Protein 1JWQ (pdb70)

Sequence (179 aa):
MKVVVIDAGHGAKDSGAVGISRKNYEKTFNLAMALKVESILKQNPKLEVVLTRSDDTFLELKQRVKVAENLKANVFVSIHANSSGSSASNGTETYYQRSASKAFANVMHKYFAPATGLTDRGIRYGNFHVIRETTMPAVLLEVGYLSNAKEEATLFDEDFQNRVAQGIADGITEYLDVK

Structure (mmCIF, N/CA/C/O backbone):
data_1JWQ
#
_entry.id   1JWQ
#
_cell.length_a   66.500
_cell.length_b   66.500
_cell.length_c   88.340
_cell.angle_alpha   90.00
_cell.angle_beta   90.00
_cell.angle_gamma   120.00
#
_symmetry.space_group_name_H-M   'P 61'
#
loop_
_entity.id
_entity.type
_entity.pdbx_description
1 polymer 'N-ACETYLMURAMOYL-L-ALANINE AMIDASE CwlV'
2 non-polymer 'ZINC ION'
3 water water
#
loop_
_atom_site.group_PDB
_atom_site.id
_atom_site.type_symbol
_atom_site.label_atom_id
_atom_site.label_alt_id
_atom_site.label_comp_id
_atom_site.label_asym_id
_atom_site.label_entity_id
_atom_site.label_seq_id
_atom_site.pdbx_PDB_ins_code
_atom_site.Cartn_x
_atom_site.Cartn_y
_atom_site.Cartn_z
_atom_site.occupancy
_atom_site.B_iso_or_equiv
_atom_site.auth_seq_id
_atom_site.auth_comp_id
_atom_site.auth_asym_id
_atom_site.auth_atom_id
_atom_site.pdbx_PDB_model_num
ATOM 1 N N . MET A 1 1 ? 31.080 6.445 61.600 1.00 34.81 1 MET A N 1
ATOM 2 C CA . MET A 1 1 ? 31.027 7.926 61.430 1.00 33.16 1 MET A CA 1
ATOM 3 C C . MET A 1 1 ? 29.598 8.431 61.572 1.00 30.48 1 MET A C 1
ATOM 4 O O . MET A 1 1 ? 28.653 7.644 61.638 1.00 30.06 1 MET A O 1
ATOM 9 N N . LYS A 1 2 ? 29.449 9.750 61.622 1.00 26.33 2 LYS A N 1
ATOM 10 C CA . LYS A 1 2 ? 28.130 10.353 61.724 1.00 23.17 2 LYS A CA 1
ATOM 11 C C . LYS A 1 2 ? 27.647 10.620 60.306 1.00 21.41 2 LYS A C 1
ATOM 12 O O . LYS A 1 2 ? 28.383 11.159 59.479 1.00 19.38 2 LYS A O 1
ATOM 18 N N . VAL A 1 3 ? 26.413 10.217 60.029 1.00 17.09 3 VAL A N 1
ATOM 19 C CA . VAL A 1 3 ? 25.828 10.380 58.708 1.00 15.40 3 VAL A CA 1
ATOM 20 C C . VAL A 1 3 ? 25.049 11.679 58.589 1.00 14.03 3 VAL A C 1
ATOM 21 O O . VAL A 1 3 ? 24.216 12.001 59.435 1.00 12.38 3 VAL A O 1
ATOM 25 N N . VAL A 1 4 ? 25.331 12.413 57.520 1.00 13.50 4 VAL A N 1
ATOM 26 C CA . VAL A 1 4 ? 24.675 13.685 57.256 1.00 12.18 4 VAL A CA 1
ATOM 27 C C . VAL A 1 4 ? 23.956 13.600 55.919 1.00 11.80 4 VAL A C 1
ATOM 28 O O . VAL A 1 4 ? 24.582 13.353 54.891 1.00 13.00 4 VAL A O 1
ATOM 32 N N . VAL A 1 5 ? 22.642 13.795 55.927 1.00 10.31 5 VAL A N 1
ATOM 33 C CA . VAL A 1 5 ? 21.895 13.745 54.679 1.00 10.39 5 VAL A CA 1
ATOM 34 C C . VAL A 1 5 ? 21.508 15.158 54.280 1.00 8.53 5 VAL A C 1
ATOM 35 O O . VAL A 1 5 ? 20.905 15.891 55.059 1.00 9.59 5 VAL A O 1
ATOM 39 N N . ILE A 1 6 ? 21.902 15.539 53.070 1.00 9.06 6 ILE A N 1
ATOM 40 C CA . ILE A 1 6 ? 21.603 16.858 52.538 1.00 9.92 6 ILE A CA 1
ATOM 41 C C . ILE A 1 6 ? 20.610 16.648 51.414 1.00 10.55 6 ILE A C 1
ATOM 42 O O . ILE A 1 6 ? 20.871 15.906 50.467 1.00 11.26 6 ILE A O 1
ATOM 47 N N . ASP A 1 7 ? 19.473 17.317 51.535 1.00 9.48 7 ASP A N 1
ATOM 48 C CA . ASP A 1 7 ? 18.397 17.198 50.575 1.00 10.34 7 ASP A CA 1
ATOM 49 C C . ASP A 1 7 ? 18.172 18.489 49.799 1.00 10.74 7 ASP A C 1
ATOM 50 O O . ASP A 1 7 ? 17.718 19.492 50.361 1.00 10.91 7 ASP A O 1
ATOM 55 N N . ALA A 1 8 ? 18.511 18.464 48.512 1.00 9.91 8 ALA A N 1
ATOM 56 C CA . ALA A 1 8 ? 18.315 19.620 47.642 1.00 9.53 8 ALA A CA 1
ATOM 57 C C . ALA A 1 8 ? 16.865 19.534 47.198 1.00 10.10 8 ALA A C 1
ATOM 58 O O . ALA A 1 8 ? 16.496 18.639 46.445 1.00 11.04 8 ALA A O 1
ATOM 60 N N . GLY A 1 9 ? 16.044 20.462 47.674 1.00 11.06 9 GLY A N 1
ATOM 61 C CA . GLY A 1 9 ? 14.637 20.440 47.336 1.00 12.11 9 GLY A CA 1
ATOM 62 C C . GLY A 1 9 ? 14.306 20.420 45.858 1.00 12.54 9 GLY A C 1
ATOM 63 O O . GLY A 1 9 ? 15.026 20.989 45.034 1.00 12.26 9 GLY A O 1
ATOM 64 N N . HIS A 1 10 ? 13.214 19.737 45.531 1.00 11.73 10 HIS A N 1
ATOM 65 C CA . HIS A 1 10 ? 12.713 19.652 44.166 1.00 11.74 10 HIS A CA 1
ATOM 66 C C . HIS A 1 10 ? 13.654 18.931 43.208 1.00 13.44 10 HIS A C 1
ATOM 67 O O . HIS A 1 10 ? 14.513 18.161 43.633 1.00 12.24 10 HIS A O 1
ATOM 74 N N . GLY A 1 11 ? 13.473 19.169 41.913 1.00 13.66 11 GLY A N 1
ATOM 75 C CA . GLY A 1 11 ? 14.328 18.526 40.934 1.00 13.46 11 GLY A CA 1
ATOM 76 C C . GLY A 1 11 ? 13.580 17.992 39.732 1.00 16.15 11 GLY A C 1
ATOM 77 O O . GLY A 1 11 ? 12.422 17.582 39.836 1.00 16.77 11 GLY A O 1
ATOM 78 N N . ALA A 1 12 ? 14.253 18.001 38.588 1.00 17.14 12 ALA A N 1
ATOM 79 C CA . ALA A 1 12 ? 13.677 17.516 37.342 1.00 18.74 12 ALA A CA 1
ATOM 80 C C . ALA A 1 12 ? 12.382 18.256 37.025 1.00 19.41 12 ALA A C 1
ATOM 81 O O . ALA A 1 12 ? 12.370 19.484 36.944 1.00 19.83 12 ALA A O 1
ATOM 83 N N . LYS A 1 13 ? 11.292 17.514 36.855 1.00 20.62 13 LYS A N 1
ATOM 84 C CA . LYS A 1 13 ? 10.010 18.125 36.532 1.00 20.46 13 LYS A CA 1
ATOM 85 C C . LYS A 1 13 ? 9.559 19.141 37.575 1.00 19.70 13 LYS A C 1
ATOM 86 O O . LYS A 1 13 ? 8.778 20.037 37.266 1.00 19.35 13 LYS A O 1
ATOM 92 N N . ASP A 1 14 ? 10.050 19.003 38.804 1.00 17.69 14 ASP A N 1
ATOM 93 C CA . ASP A 1 14 ? 9.703 19.940 39.873 1.00 18.04 14 ASP A CA 1
ATOM 94 C C . ASP A 1 14 ? 10.797 21.001 39.938 1.00 17.35 14 ASP A C 1
ATOM 95 O O . ASP A 1 14 ? 11.871 20.769 40.487 1.00 17.81 14 ASP A O 1
ATOM 100 N N . SER A 1 15 ? 10.526 22.164 39.360 1.00 17.50 15 SER A N 1
ATOM 101 C CA . SER A 1 15 ? 11.503 23.243 39.344 1.00 17.61 15 SER A CA 1
ATOM 102 C C . SER A 1 15 ? 11.514 24.029 40.645 1.00 16.67 15 SER A C 1
ATOM 103 O O . SER A 1 15 ? 12.446 24.783 40.914 1.00 15.30 15 SER A O 1
ATOM 106 N N . GLY A 1 16 ? 10.482 23.842 41.458 1.00 16.35 16 GLY A N 1
ATOM 107 C CA . GLY A 1 16 ? 10.394 24.602 42.687 1.00 17.26 16 GLY A CA 1
ATOM 108 C C . GLY A 1 16 ? 9.974 25.995 42.256 1.00 17.22 16 GLY A C 1
ATOM 109 O O . GLY A 1 16 ? 9.363 26.153 41.200 1.00 17.13 16 GLY A O 1
ATOM 110 N N . ALA A 1 17 ? 10.304 27.007 43.047 1.00 17.09 17 ALA A N 1
ATOM 111 C CA . ALA A 1 17 ? 9.938 28.375 42.706 1.00 16.01 17 ALA A CA 1
ATOM 112 C C . ALA A 1 17 ? 10.730 28.894 41.508 1.00 16.51 17 ALA A C 1
ATOM 113 O O . ALA A 1 17 ? 11.894 28.548 41.320 1.00 16.01 17 ALA A O 1
ATOM 115 N N . VAL A 1 18 ? 10.083 29.720 40.693 1.00 16.39 18 VAL A N 1
ATOM 116 C CA . VAL A 1 18 ? 10.731 30.318 39.533 1.00 16.75 18 VAL A CA 1
ATOM 117 C C . VAL A 1 18 ? 11.078 31.746 39.948 1.00 17.70 18 VAL A C 1
ATOM 118 O O . VAL A 1 18 ? 10.218 32.476 40.446 1.00 16.83 18 VAL A O 1
ATOM 122 N N . GLY A 1 19 ? 12.337 32.133 39.768 1.00 16.06 19 GLY A N 1
ATOM 123 C CA . GLY A 1 19 ? 12.758 33.470 40.150 1.00 16.47 19 GLY A CA 1
ATOM 124 C C . GLY A 1 19 ? 11.960 34.548 39.444 1.00 17.21 19 GLY A C 1
ATOM 125 O O . GLY A 1 19 ? 11.372 34.297 38.398 1.00 18.01 19 GLY A O 1
ATOM 126 N N . ILE A 1 20 ? 11.933 35.748 40.011 1.00 18.73 20 ILE A N 1
ATOM 127 C CA . ILE A 1 20 ? 11.187 36.840 39.399 1.00 19.75 20 ILE A CA 1
ATOM 128 C C . ILE A 1 20 ? 11.764 37.173 38.020 1.00 21.86 20 ILE A C 1
ATOM 129 O O . ILE A 1 20 ? 11.042 37.627 37.131 1.00 22.09 20 ILE A O 1
ATOM 134 N N . SER A 1 21 ? 13.058 36.921 37.839 1.00 21.33 21 SER A N 1
ATOM 135 C CA . SER A 1 21 ? 13.724 37.181 36.563 1.00 22.03 21 SER A CA 1
ATOM 136 C C . SER A 1 21 ? 13.185 36.230 35.500 1.00 23.02 21 SER A C 1
ATOM 137 O O . SER A 1 21 ? 13.297 36.493 34.299 1.00 23.89 21 SER A O 1
ATOM 140 N N . ARG A 1 22 ? 12.618 35.119 35.963 1.00 23.41 22 ARG A N 1
ATOM 141 C CA . ARG A 1 22 ? 12.059 34.080 35.107 1.00 24.07 22 ARG A CA 1
ATOM 142 C C . ARG A 1 22 ? 13.159 33.291 34.395 1.00 24.34 22 ARG A C 1
ATOM 143 O O . ARG A 1 22 ? 12.885 32.522 33.473 1.00 24.94 22 ARG A O 1
ATOM 145 N N . LYS A 1 23 ? 14.399 33.474 34.839 1.00 22.83 23 LYS A N 1
ATOM 146 C CA . LYS A 1 23 ? 15.541 32.789 34.240 1.00 22.14 23 LYS A CA 1
ATOM 147 C C . LYS A 1 23 ? 16.192 31.786 35.188 1.00 21.22 23 LYS A C 1
ATOM 148 O O . LYS A 1 23 ? 17.080 31.035 34.783 1.00 20.84 23 LYS A O 1
ATOM 150 N N . ASN A 1 24 ? 15.751 31.775 36.442 1.00 18.87 24 ASN A N 1
ATOM 151 C CA . ASN A 1 24 ? 16.311 30.865 37.439 1.00 17.51 24 ASN A CA 1
ATOM 152 C C . ASN A 1 24 ? 15.251 29.998 38.109 1.00 16.90 24 ASN A C 1
ATOM 153 O O . ASN A 1 24 ? 14.133 30.448 38.361 1.00 16.32 24 ASN A O 1
ATOM 158 N N . TYR A 1 25 ? 15.622 28.756 38.403 1.00 17.19 25 TYR A N 1
ATOM 159 C CA . TYR A 1 25 ? 14.735 27.799 39.066 1.00 16.98 25 TYR A CA 1
ATOM 160 C C . TYR A 1 25 ? 15.293 27.481 40.443 1.00 15.69 25 TYR A C 1
ATOM 161 O O . TYR A 1 25 ? 16.502 27.364 40.611 1.00 12.67 25 TYR A O 1
ATOM 170 N N . GLU A 1 26 ? 14.411 27.326 41.422 1.00 13.07 26 GLU A N 1
ATOM 171 C CA . GLU A 1 26 ? 14.845 27.003 42.775 1.00 13.44 26 GLU A CA 1
ATOM 172 C C . GLU A 1 26 ? 15.625 25.685 42.816 1.00 12.22 26 GLU A C 1
ATOM 173 O O . GLU A 1 26 ? 16.611 25.565 43.543 1.00 11.11 26 GLU A O 1
ATOM 179 N N . LYS A 1 27 ? 15.181 24.695 42.043 1.00 12.16 27 LYS A N 1
ATOM 180 C CA . LYS A 1 27 ? 15.849 23.395 42.030 1.00 11.76 27 LYS A CA 1
ATOM 181 C C . LYS A 1 27 ? 17.331 23.518 41.709 1.00 12.00 27 LYS A C 1
ATOM 182 O O . LYS A 1 27 ? 18.158 22.767 42.234 1.00 13.01 27 LYS A O 1
ATOM 188 N N . THR A 1 28 ? 17.656 24.469 40.841 1.00 12.27 28 THR A N 1
ATOM 189 C CA . THR A 1 28 ? 19.031 24.718 40.423 1.00 11.62 28 THR A CA 1
ATOM 190 C C . THR A 1 28 ? 19.836 25.238 41.608 1.00 12.02 28 THR A C 1
ATOM 191 O O . THR A 1 28 ? 20.953 24.786 41.863 1.00 11.77 28 THR A O 1
ATOM 195 N N . PHE A 1 29 ? 19.262 26.201 42.321 1.00 10.37 29 PHE A N 1
ATOM 196 C CA . PHE A 1 29 ? 19.908 26.769 43.496 1.00 10.10 29 PHE A CA 1
ATOM 197 C C . PHE A 1 29 ? 20.108 25.699 44.569 1.00 10.00 29 PHE A C 1
ATOM 198 O O . PHE A 1 29 ? 21.191 25.574 45.135 1.00 11.23 29 PHE A O 1
ATOM 206 N N . ASN A 1 30 ? 19.059 24.930 44.847 1.00 9.44 30 ASN A N 1
ATOM 207 C CA . ASN A 1 30 ? 19.132 23.898 45.872 1.00 9.34 30 ASN A CA 1
ATOM 208 C C . ASN A 1 30 ? 20.241 22.889 45.624 1.00 10.00 30 ASN A C 1
ATOM 209 O O . ASN A 1 30 ? 20.971 22.520 46.543 1.00 9.18 30 ASN A O 1
ATOM 214 N N . LEU A 1 31 ? 20.367 22.439 44.382 1.00 10.86 31 LEU A N 1
ATOM 215 C CA . LEU A 1 31 ? 21.397 21.466 44.042 1.00 11.59 31 LEU A CA 1
ATOM 216 C C . LEU A 1 31 ? 22.793 22.069 44.185 1.00 10.79 31 LEU A C 1
ATOM 217 O O . LEU A 1 31 ? 23.675 21.464 44.785 1.00 10.70 31 LEU A O 1
ATOM 222 N N . ALA A 1 32 ? 22.989 23.261 43.630 1.00 12.24 32 ALA A N 1
ATOM 223 C CA . ALA A 1 32 ? 24.284 23.930 43.711 1.00 11.45 32 ALA A CA 1
ATOM 224 C C . ALA A 1 32 ? 24.720 24.070 45.168 1.00 13.35 32 ALA A C 1
ATOM 225 O O . ALA A 1 32 ? 25.892 23.874 45.502 1.00 13.55 32 ALA A O 1
ATOM 227 N N . MET A 1 33 ? 23.771 24.406 46.037 1.00 11.97 33 MET A N 1
ATOM 228 C CA . MET A 1 33 ? 24.067 24.564 47.457 1.00 11.71 33 MET A CA 1
ATOM 229 C C . MET A 1 33 ? 24.410 23.223 48.101 1.00 10.74 33 MET A C 1
ATOM 230 O O . MET A 1 33 ? 25.386 23.116 48.840 1.00 10.65 33 MET A O 1
ATOM 235 N N . ALA A 1 34 ? 23.600 22.207 47.818 1.00 10.86 34 ALA A N 1
ATOM 236 C CA . ALA A 1 34 ? 23.828 20.878 48.370 1.00 11.34 34 ALA A CA 1
ATOM 237 C C . ALA A 1 34 ? 25.204 20.352 47.977 1.00 11.71 34 ALA A C 1
ATOM 238 O O . ALA A 1 34 ? 25.925 19.787 48.802 1.00 11.95 34 ALA A O 1
ATOM 240 N N . LEU A 1 35 ? 25.575 20.542 46.717 1.00 12.00 35 LEU A N 1
ATOM 241 C CA . LEU A 1 35 ? 26.871 20.072 46.238 1.00 12.88 35 LEU A CA 1
ATOM 242 C C . LEU A 1 35 ? 28.020 20.809 46.924 1.00 13.39 35 LEU A C 1
ATOM 243 O O . LEU A 1 35 ? 29.048 20.212 47.235 1.00 13.83 35 LEU A O 1
ATOM 248 N N . LYS A 1 36 ? 27.847 22.106 47.154 1.00 13.06 36 LYS A N 1
ATOM 249 C CA . LYS A 1 36 ? 28.885 22.889 47.817 1.00 13.07 36 LYS A CA 1
ATOM 250 C C . LYS A 1 36 ? 29.031 22.467 49.276 1.00 13.16 36 LYS A C 1
ATOM 251 O O . LYS A 1 36 ? 30.146 22.349 49.787 1.00 12.50 36 LYS A O 1
ATOM 257 N N . VAL A 1 37 ? 27.908 22.234 49.949 1.00 12.85 37 VAL A N 1
ATOM 258 C CA . VAL A 1 37 ? 27.960 21.816 51.343 1.00 12.10 37 VAL A CA 1
ATOM 259 C C . VAL A 1 37 ? 28.632 20.448 51.409 1.00 14.10 37 VAL A C 1
ATOM 260 O O . VAL A 1 37 ? 29.436 20.183 52.302 1.00 13.73 37 VAL A O 1
ATOM 264 N N . GLU A 1 38 ? 28.324 19.594 50.439 1.00 13.78 38 GLU A N 1
ATOM 265 C CA . GLU A 1 38 ? 28.913 18.265 50.395 1.00 14.94 38 GLU A CA 1
ATOM 266 C C . GLU A 1 38 ? 30.431 18.350 50.273 1.00 15.01 38 GLU A C 1
ATOM 267 O O . GLU A 1 38 ? 31.160 17.678 51.003 1.00 14.73 38 GLU A O 1
ATOM 273 N N . SER A 1 39 ? 30.904 19.174 49.343 1.00 16.03 39 SER A N 1
ATOM 274 C CA . SER A 1 39 ? 32.341 19.334 49.130 1.00 17.00 39 SER A CA 1
ATOM 275 C C . SER A 1 39 ? 33.060 19.769 50.401 1.00 16.07 39 SER A C 1
ATOM 276 O O . SER A 1 39 ? 34.150 19.281 50.709 1.00 16.52 39 SER A O 1
ATOM 279 N N . ILE A 1 40 ? 32.447 20.687 51.139 1.00 13.92 40 ILE A N 1
ATOM 280 C CA . ILE A 1 40 ? 33.037 21.184 52.375 1.00 14.16 40 ILE A CA 1
ATOM 281 C C . ILE A 1 40 ? 33.068 20.105 53.454 1.00 15.16 40 ILE A C 1
ATOM 282 O O . ILE A 1 40 ? 34.100 19.879 54.079 1.00 15.18 40 ILE A O 1
ATOM 287 N N . LEU A 1 41 ? 31.938 19.435 53.662 1.00 14.84 41 LEU A N 1
ATOM 288 C CA . LEU A 1 41 ? 31.855 18.399 54.684 1.00 15.80 41 LEU A CA 1
ATOM 289 C C . LEU A 1 41 ? 32.646 17.137 54.348 1.00 17.49 41 LEU A C 1
ATOM 290 O O . LEU A 1 41 ? 33.025 16.386 55.248 1.00 16.92 41 LEU A O 1
ATOM 295 N N . LYS A 1 42 ? 32.889 16.905 53.062 1.00 17.32 42 LYS A N 1
ATOM 296 C CA . LYS A 1 42 ? 33.637 15.729 52.626 1.00 20.09 42 LYS A CA 1
ATOM 297 C C . LYS A 1 42 ? 35.056 15.727 53.191 1.00 21.56 42 LYS A C 1
ATOM 298 O O . LYS A 1 42 ? 35.670 14.668 53.341 1.00 22.63 42 LYS A O 1
ATOM 300 N N . GLN A 1 43 ? 35.570 16.912 53.503 1.00 21.54 43 GLN A N 1
ATOM 301 C CA . GLN A 1 43 ? 36.920 17.039 54.044 1.00 23.00 43 GLN A CA 1
ATOM 302 C C . GLN A 1 43 ? 37.009 16.543 55.487 1.00 22.05 43 GLN A C 1
ATOM 303 O O . GLN A 1 43 ? 38.107 16.357 56.016 1.00 21.82 43 GLN A O 1
ATOM 309 N N . ASN A 1 44 ? 35.857 16.330 56.119 1.00 20.67 44 ASN A N 1
ATOM 310 C CA . ASN A 1 44 ? 35.815 15.861 57.500 1.00 19.16 44 ASN A CA 1
ATOM 311 C C . ASN A 1 44 ? 35.673 14.341 57.551 1.00 20.14 44 ASN A C 1
ATOM 312 O O . ASN A 1 44 ? 34.618 13.797 57.227 1.00 19.45 44 ASN A O 1
ATOM 317 N N . PRO A 1 45 ? 36.735 13.633 57.974 1.00 20.46 45 PRO A N 1
ATOM 318 C CA . PRO A 1 45 ? 36.700 12.170 58.055 1.00 19.35 45 PRO A CA 1
ATOM 319 C C . PRO A 1 45 ? 35.743 11.596 59.106 1.00 19.19 45 PRO A C 1
ATOM 320 O O . PRO A 1 45 ? 35.467 10.400 59.107 1.00 18.82 45 PRO A O 1
ATOM 324 N N . LYS A 1 46 ? 35.238 12.444 59.994 1.00 19.82 46 LYS A N 1
ATOM 325 C CA . LYS A 1 46 ? 34.313 11.991 61.026 1.00 20.52 46 LYS A CA 1
ATOM 326 C C . LYS A 1 46 ? 32.885 11.977 60.494 1.00 20.70 46 LYS A C 1
ATOM 327 O O . LYS A 1 46 ? 31.958 11.540 61.179 1.00 21.50 46 LYS A O 1
ATOM 333 N N . LEU A 1 47 ? 32.715 12.453 59.267 1.00 19.38 47 LEU A N 1
ATOM 334 C CA . LEU A 1 47 ? 31.395 12.517 58.652 1.00 18.50 47 LEU A CA 1
ATOM 335 C C . LEU A 1 47 ? 31.239 11.686 57.391 1.00 18.43 47 LEU A C 1
ATOM 336 O O . LEU A 1 47 ? 32.188 11.469 56.640 1.00 18.75 47 LEU A O 1
ATOM 341 N N . GLU A 1 48 ? 30.014 11.230 57.169 1.00 17.40 48 GLU A N 1
ATOM 342 C CA . GLU A 1 48 ? 29.665 10.467 55.986 1.00 18.38 48 GLU A CA 1
ATOM 343 C C . GLU A 1 48 ? 28.512 11.262 55.390 1.00 17.41 48 GLU A C 1
ATOM 344 O O . GLU A 1 48 ? 27.388 11.195 55.880 1.00 17.15 48 GLU A O 1
ATOM 350 N N . VAL A 1 49 ? 28.802 12.034 54.347 1.00 16.98 49 VAL A N 1
ATOM 351 C CA . VAL A 1 49 ? 27.791 12.875 53.715 1.00 15.88 49 VAL A CA 1
ATOM 352 C C . VAL A 1 49 ? 27.053 12.184 52.582 1.00 15.58 49 VAL A C 1
ATOM 353 O O . VAL A 1 49 ? 27.663 11.656 51.653 1.00 15.47 49 VAL A O 1
ATOM 357 N N . VAL A 1 50 ? 25.728 12.198 52.665 1.00 11.58 50 VAL A N 1
ATOM 358 C CA . VAL A 1 50 ? 24.896 11.574 51.652 1.00 10.79 50 VAL A CA 1
ATOM 359 C C . VAL A 1 50 ? 23.886 12.579 51.124 1.00 10.81 50 VAL A C 1
ATOM 360 O O . VAL A 1 50 ? 23.175 13.213 51.897 1.00 11.12 50 VAL A O 1
ATOM 364 N N . LEU A 1 51 ? 23.830 12.728 49.808 1.00 11.01 51 LEU A N 1
ATOM 365 C CA . LEU A 1 51 ? 22.876 13.644 49.202 1.00 11.11 51 LEU A CA 1
ATOM 366 C C . LEU A 1 51 ? 21.716 12.859 48.613 1.00 11.51 51 LEU A C 1
ATOM 367 O O . LEU A 1 51 ? 21.927 11.884 47.892 1.00 12.06 51 LEU A O 1
ATOM 372 N N . THR A 1 52 ? 20.491 13.275 48.916 1.00 11.25 52 THR A N 1
ATOM 373 C CA . THR A 1 52 ? 19.325 12.590 48.361 1.00 12.41 52 THR A CA 1
ATOM 374 C C . THR A 1 52 ? 19.397 12.666 46.837 1.00 13.75 52 THR A C 1
ATOM 375 O O . THR A 1 52 ? 18.998 11.731 46.143 1.00 13.29 52 THR A O 1
ATOM 379 N N . ARG A 1 53 ? 19.901 13.784 46.322 1.00 13.97 53 ARG A N 1
ATOM 380 C CA . ARG A 1 53 ? 20.068 13.947 44.883 1.00 14.91 53 ARG A CA 1
ATOM 381 C C . ARG A 1 53 ? 21.307 14.784 44.601 1.00 15.79 53 ARG A C 1
ATOM 382 O O . ARG A 1 53 ? 21.565 15.794 45.266 1.00 14.68 53 ARG A O 1
ATOM 390 N N . SER A 1 54 ? 22.083 14.347 43.615 1.00 14.15 54 SER A N 1
ATOM 391 C CA . SER A 1 54 ? 23.320 15.019 43.251 1.00 17.02 54 SER A CA 1
ATOM 392 C C . SER A 1 54 ? 23.260 15.555 41.831 1.00 15.52 54 SER A C 1
ATOM 393 O O . SER A 1 54 ? 24.245 16.077 41.319 1.00 16.19 54 SER A O 1
ATOM 396 N N . ASP A 1 55 ? 22.097 15.410 41.207 1.00 16.86 55 ASP A N 1
ATOM 397 C CA . ASP A 1 55 ? 21.876 15.884 39.850 1.00 18.00 55 ASP A CA 1
ATOM 398 C C . ASP A 1 55 ? 20.416 16.300 39.712 1.00 17.81 55 ASP A C 1
ATOM 399 O O . ASP A 1 55 ? 19.658 16.264 40.683 1.00 17.75 55 ASP A O 1
ATOM 404 N N . ASP A 1 56 ? 20.017 16.687 38.508 1.00 16.84 56 ASP A N 1
ATOM 405 C CA . ASP A 1 56 ? 18.654 17.131 38.291 1.00 20.28 56 ASP A CA 1
ATOM 406 C C . ASP A 1 56 ? 17.665 15.988 38.112 1.00 21.75 56 ASP A C 1
ATOM 407 O O . ASP A 1 56 ? 17.081 15.815 37.042 1.00 22.21 56 ASP A O 1
ATOM 412 N N . THR A 1 57 ? 17.477 15.214 39.176 1.00 24.21 57 THR A N 1
ATOM 413 C CA . THR A 1 57 ? 16.557 14.085 39.147 1.00 26.15 57 THR A CA 1
ATOM 414 C C . THR A 1 57 ? 15.369 14.364 40.056 1.00 25.70 57 THR A C 1
ATOM 415 O O . THR A 1 57 ? 15.477 15.122 41.020 1.00 24.14 57 THR A O 1
ATOM 419 N N . PHE A 1 58 ? 14.240 13.737 39.744 1.00 25.57 58 PHE A N 1
ATOM 420 C CA . PHE A 1 58 ? 13.031 13.907 40.535 1.00 24.24 58 PHE A CA 1
ATOM 421 C C . PHE A 1 58 ? 13.014 12.926 41.697 1.00 22.79 58 PHE A C 1
ATOM 422 O O . PHE A 1 58 ? 13.418 11.774 41.557 1.00 21.04 58 PHE A O 1
ATOM 430 N N . LEU A 1 59 ? 12.550 13.399 42.848 1.00 21.28 59 LEU A N 1
ATOM 431 C CA . LEU A 1 59 ? 12.467 12.577 44.048 1.00 20.51 59 LEU A CA 1
ATOM 432 C C . LEU A 1 59 ? 11.236 12.944 44.852 1.00 18.95 59 LEU A C 1
ATOM 433 O O . LEU A 1 59 ? 11.031 14.112 45.173 1.00 18.53 59 LEU A O 1
ATOM 438 N N . GLU A 1 60 ? 10.420 11.948 45.177 1.00 17.03 60 GLU A N 1
ATOM 439 C CA . GLU A 1 60 ? 9.222 12.178 45.972 1.00 17.19 60 GLU A CA 1
ATOM 440 C C . GLU A 1 60 ? 9.671 12.518 47.389 1.00 15.63 60 GLU A C 1
ATOM 441 O O . GLU A 1 60 ? 10.769 12.147 47.799 1.00 14.60 60 GLU A O 1
ATOM 447 N N . LEU A 1 61 ? 8.823 13.218 48.136 1.00 14.26 61 LEU A N 1
ATOM 448 C CA . LEU A 1 61 ? 9.158 13.584 49.505 1.00 14.24 61 LEU A CA 1
ATOM 449 C C . LEU A 1 61 ? 9.426 12.335 50.343 1.00 14.02 61 LEU A C 1
ATOM 450 O O . LEU A 1 61 ? 10.373 12.294 51.127 1.00 12.54 61 LEU A O 1
ATOM 455 N N . LYS A 1 62 ? 8.593 11.313 50.165 1.00 15.08 62 LYS A N 1
ATOM 456 C CA . LYS A 1 62 ? 8.743 10.067 50.909 1.00 14.38 62 LYS A CA 1
ATOM 457 C C . LYS A 1 62 ? 10.091 9.410 50.635 1.00 14.67 62 LYS A C 1
ATOM 458 O O . LYS A 1 62 ? 10.691 8.808 51.526 1.00 14.61 62 LYS A O 1
ATOM 460 N N . GLN A 1 63 ? 10.561 9.532 49.398 1.00 15.05 63 GLN A N 1
ATOM 461 C CA . GLN A 1 63 ? 11.834 8.946 49.000 1.00 15.16 63 GLN A CA 1
ATOM 462 C C . GLN A 1 63 ? 13.013 9.626 49.695 1.00 14.21 63 GLN A C 1
ATOM 463 O O . GLN A 1 63 ? 13.967 8.960 50.099 1.00 13.00 63 GLN A O 1
ATOM 465 N N . ARG A 1 64 ? 12.945 10.948 49.827 1.00 12.60 64 ARG A N 1
ATOM 466 C CA . ARG A 1 64 ? 14.009 11.708 50.477 1.00 11.47 64 ARG A CA 1
ATOM 467 C C . ARG A 1 64 ? 14.100 11.309 51.945 1.00 11.96 64 ARG A C 1
ATOM 468 O O . ARG A 1 64 ? 15.195 11.150 52.494 1.00 12.01 64 ARG A O 1
ATOM 476 N N . VAL A 1 65 ? 12.943 11.154 52.581 1.00 10.85 65 VAL A N 1
ATOM 477 C CA . VAL A 1 65 ? 12.902 10.767 53.987 1.00 10.58 65 VAL A CA 1
ATOM 478 C C . VAL A 1 65 ? 13.416 9.339 54.158 1.00 12.01 65 VAL A C 1
ATOM 479 O O . VAL A 1 65 ? 14.198 9.056 55.068 1.00 10.94 65 VAL A O 1
ATOM 483 N N . LYS A 1 66 ? 12.994 8.447 53.268 1.00 13.18 66 LYS A N 1
ATOM 484 C CA . LYS A 1 66 ? 13.406 7.049 53.354 1.00 14.32 66 LYS A CA 1
ATOM 485 C C . LYS A 1 66 ? 14.922 6.880 53.372 1.00 13.84 66 LYS A C 1
ATOM 486 O O . LYS A 1 66 ? 15.452 6.050 54.112 1.00 14.51 66 LYS A O 1
ATOM 492 N N . VAL A 1 67 ? 15.623 7.664 52.562 1.00 14.35 67 VAL A N 1
ATOM 493 C CA . VAL A 1 67 ? 17.078 7.587 52.529 1.00 15.21 67 VAL A CA 1
ATOM 494 C C . VAL A 1 67 ? 17.641 7.915 53.907 1.00 13.01 67 VAL A C 1
ATOM 495 O O . VAL A 1 67 ? 18.494 7.201 54.433 1.00 12.41 67 VAL A O 1
ATOM 499 N N . ALA A 1 68 ? 17.162 9.009 54.486 1.00 12.86 68 ALA A N 1
ATOM 500 C CA . ALA A 1 68 ? 17.620 9.431 55.798 1.00 11.36 68 ALA A CA 1
ATOM 501 C C . ALA A 1 68 ? 17.336 8.361 56.845 1.00 11.51 68 ALA A C 1
ATOM 502 O O . ALA A 1 68 ? 18.198 8.044 57.658 1.00 12.51 68 ALA A O 1
ATOM 504 N N . GLU A 1 69 ? 16.134 7.793 56.819 1.00 10.85 69 GLU A N 1
ATOM 505 C CA . GLU A 1 69 ? 15.780 6.765 57.794 1.00 11.45 69 GLU A CA 1
ATOM 506 C C . GLU A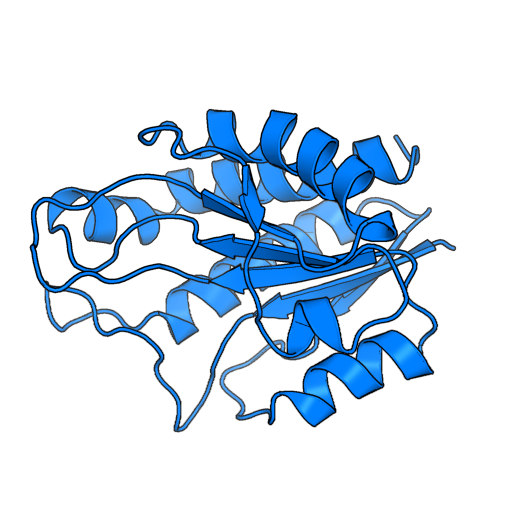 1 69 ? 16.581 5.485 57.602 1.00 12.16 69 GLU A C 1
ATOM 507 O O . GLU A 1 69 ? 17.124 4.932 58.560 1.00 11.68 69 GLU A O 1
ATOM 513 N N . ASN A 1 70 ? 16.657 5.021 56.360 1.00 13.05 70 ASN A N 1
ATOM 514 C CA . ASN A 1 70 ? 17.381 3.793 56.054 1.00 14.08 70 ASN A CA 1
ATOM 515 C C . ASN A 1 70 ? 18.874 3.859 56.375 1.00 14.22 70 ASN A C 1
ATOM 516 O O . ASN A 1 70 ? 19.445 2.891 56.872 1.00 14.36 70 ASN A O 1
ATOM 521 N N . LEU A 1 71 ? 19.507 4.994 56.094 1.00 13.48 71 LEU A N 1
ATOM 522 C CA . LEU A 1 71 ? 20.933 5.147 56.369 1.00 13.05 71 LEU A CA 1
ATOM 523 C C . LEU A 1 71 ? 21.195 5.616 57.798 1.00 13.09 71 LEU A C 1
ATOM 524 O O . LEU A 1 71 ? 22.343 5.865 58.183 1.00 13.49 71 LEU A O 1
ATOM 529 N N . LYS A 1 72 ? 20.123 5.720 58.578 1.00 13.61 72 LYS A N 1
ATOM 530 C CA . LYS A 1 72 ? 20.196 6.152 59.970 1.00 14.09 72 LYS A CA 1
ATOM 531 C C . LYS A 1 72 ? 20.971 7.456 60.113 1.00 13.29 72 LYS A C 1
ATOM 532 O O . LYS A 1 72 ? 21.928 7.544 60.880 1.00 13.36 72 LYS A O 1
ATOM 538 N N . ALA A 1 73 ? 20.549 8.473 59.372 1.00 11.67 73 ALA A N 1
ATOM 539 C CA . ALA A 1 73 ? 21.222 9.764 59.421 1.00 12.05 73 ALA A CA 1
ATOM 540 C C . ALA A 1 73 ? 21.222 10.350 60.832 1.00 11.96 73 ALA A C 1
ATOM 541 O O . ALA A 1 73 ? 20.295 10.126 61.608 1.00 12.12 73 ALA A O 1
ATOM 543 N N . ASN A 1 74 ? 22.276 11.088 61.162 1.00 11.71 74 ASN A N 1
ATOM 544 C CA . ASN A 1 74 ? 22.368 11.731 62.462 1.00 11.69 74 ASN A CA 1
ATOM 545 C C . ASN A 1 74 ? 21.645 13.069 62.353 1.00 11.48 74 ASN A C 1
ATOM 546 O O . ASN A 1 74 ? 21.088 13.573 63.327 1.00 10.77 74 ASN A O 1
ATOM 551 N N . VAL A 1 75 ? 21.667 13.641 61.153 1.00 12.44 75 VAL A N 1
ATOM 552 C CA . VAL A 1 75 ? 20.969 14.894 60.887 1.00 11.65 75 VAL A CA 1
ATOM 553 C C . VAL A 1 75 ? 20.496 14.914 59.445 1.00 11.14 75 VAL A C 1
ATOM 554 O O . VAL A 1 75 ? 21.036 14.216 58.586 1.00 9.99 75 VAL A O 1
ATOM 558 N N . PHE A 1 76 ? 19.479 15.727 59.192 1.00 9.85 76 PHE A N 1
ATOM 559 C 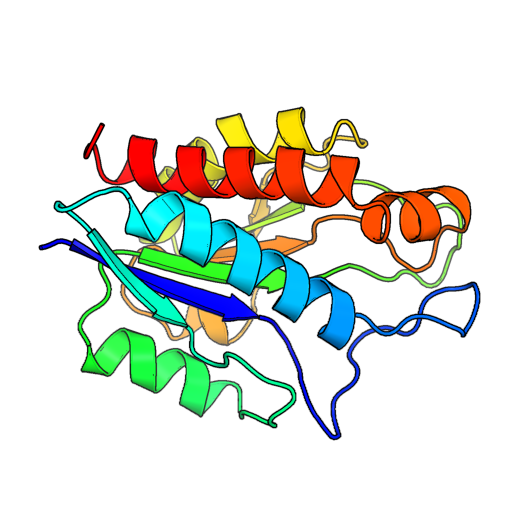CA . PHE A 1 76 ? 18.908 15.871 57.865 1.00 9.51 76 PHE A CA 1
ATOM 560 C C . PHE A 1 76 ? 18.723 17.361 57.611 1.00 9.36 76 PHE A C 1
ATOM 561 O O . PHE A 1 76 ? 18.177 18.076 58.445 1.00 11.13 76 PHE A O 1
ATOM 569 N N . VAL A 1 77 ? 19.207 17.829 56.471 1.00 9.55 77 VAL A N 1
ATOM 570 C CA . VAL A 1 77 ? 19.074 19.235 56.122 1.00 9.06 77 VAL A CA 1
ATOM 571 C C . VAL A 1 77 ? 18.524 19.345 54.713 1.00 7.40 77 VAL A C 1
ATOM 572 O O . VAL A 1 77 ? 19.127 18.846 53.762 1.00 9.05 77 VAL A O 1
ATOM 576 N N . SER A 1 78 ? 17.371 19.988 54.585 1.00 8.41 78 SER A N 1
ATOM 577 C CA . SER A 1 78 ? 16.764 20.185 53.278 1.00 6.91 78 SER A CA 1
ATOM 578 C C . SER A 1 78 ? 17.016 21.641 52.907 1.00 8.50 78 SER A C 1
ATOM 579 O O . SER A 1 78 ? 16.755 22.543 53.702 1.00 9.92 78 SER A O 1
ATOM 582 N N . ILE A 1 79 ? 17.552 21.860 51.710 1.00 8.28 79 ILE A N 1
ATOM 583 C CA . ILE A 1 79 ? 17.873 23.200 51.245 1.00 9.37 79 ILE A CA 1
ATOM 584 C C . ILE A 1 79 ? 16.879 23.674 50.193 1.00 8.33 79 ILE A C 1
ATOM 585 O O . ILE A 1 79 ? 16.623 22.990 49.203 1.00 10.45 79 ILE A 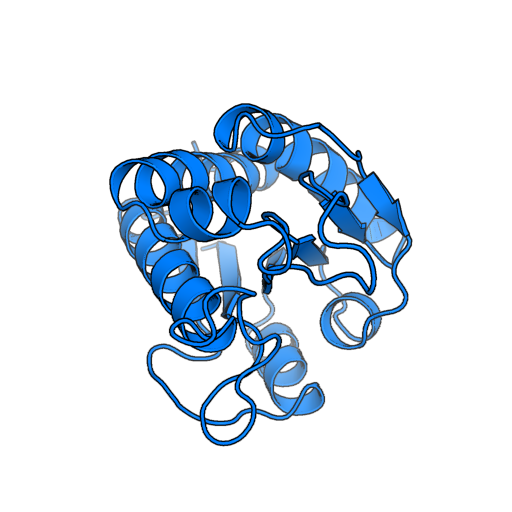O 1
ATOM 590 N N . HIS A 1 80 ? 16.323 24.853 50.436 1.00 9.46 80 HIS A N 1
ATOM 591 C CA . HIS A 1 80 ? 15.321 25.442 49.561 1.00 9.42 80 HIS A CA 1
ATOM 592 C C . HIS A 1 80 ? 15.525 26.942 49.384 1.00 9.94 80 HIS A C 1
ATOM 593 O O . HIS A 1 80 ? 16.360 27.556 50.045 1.00 10.36 80 HIS A O 1
ATOM 600 N N . ALA A 1 81 ? 14.747 27.513 48.469 1.00 11.35 81 ALA A N 1
ATOM 601 C CA . ALA A 1 81 ? 14.748 28.947 48.200 1.00 12.15 81 ALA A CA 1
ATOM 602 C C . ALA A 1 81 ? 13.261 29.280 48.269 1.00 14.48 81 ALA A C 1
ATOM 603 O O . ALA A 1 81 ? 12.423 28.498 47.808 1.00 14.00 81 ALA A O 1
ATOM 605 N N . ASN A 1 82 ? 12.944 30.435 48.842 1.00 13.72 82 ASN A N 1
ATOM 606 C CA . ASN A 1 82 ? 11.565 30.860 49.056 1.00 13.16 82 ASN A CA 1
ATOM 607 C C . ASN A 1 82 ? 10.934 31.678 47.929 1.00 13.21 82 ASN A C 1
ATOM 608 O O . ASN A 1 82 ? 11.607 32.115 46.996 1.00 11.67 82 ASN A O 1
ATOM 613 N N . SER A 1 83 ? 9.626 31.880 48.033 1.00 13.66 83 SER A N 1
ATOM 614 C CA . SER A 1 83 ? 8.892 32.662 47.051 1.00 14.29 83 SER A CA 1
ATOM 615 C C . SER A 1 83 ? 7.662 33.244 47.719 1.00 15.01 83 SER A C 1
ATOM 616 O O . SER A 1 83 ? 7.040 32.599 48.567 1.00 15.28 83 SER A O 1
ATOM 619 N N . SER A 1 84 ? 7.321 34.469 47.334 1.00 13.96 84 SER A N 1
ATOM 620 C CA . SER A 1 84 ? 6.172 35.167 47.892 1.00 14.19 84 SER A CA 1
ATOM 621 C C . SER A 1 84 ? 5.386 35.874 46.795 1.00 13.89 84 SER A C 1
ATOM 622 O O . SER A 1 84 ? 5.935 36.193 45.746 1.00 14.94 84 SER A O 1
ATOM 625 N N . GLY A 1 85 ? 4.105 36.115 47.052 1.00 14.81 85 GLY A N 1
ATOM 626 C CA . GLY A 1 85 ? 3.268 36.807 46.088 1.00 15.03 85 GLY A CA 1
ATOM 627 C C . GLY A 1 85 ? 3.715 38.249 45.925 1.00 17.00 85 GLY A C 1
ATOM 628 O O . GLY A 1 85 ? 3.364 38.909 44.946 1.00 19.15 85 GLY A O 1
ATOM 629 N N . SER A 1 86 ? 4.480 38.746 46.892 1.00 16.46 86 SER A N 1
ATOM 630 C CA . SER A 1 86 ? 5.002 40.111 46.839 1.00 16.86 86 SER A CA 1
ATOM 631 C C . SER A 1 86 ? 6.506 40.070 46.593 1.00 17.17 86 SER A C 1
ATOM 632 O O . SER A 1 86 ? 7.229 39.335 47.270 1.00 15.36 86 SER A O 1
ATOM 635 N N . SER A 1 87 ? 6.980 40.868 45.639 1.00 16.28 87 SER A N 1
ATOM 636 C CA . SER A 1 87 ? 8.407 40.895 45.321 1.00 17.14 87 SER A CA 1
ATOM 637 C C . SER A 1 87 ? 9.212 41.570 46.427 1.00 15.75 87 SER A C 1
ATOM 638 O O . SER A 1 87 ? 10.444 41.562 46.404 1.00 16.44 87 SER A O 1
ATOM 641 N N . ALA A 1 88 ? 8.513 42.153 47.394 1.00 15.95 88 ALA A N 1
ATOM 642 C CA . ALA A 1 88 ? 9.163 42.833 48.504 1.00 15.32 88 ALA A CA 1
ATOM 643 C C . ALA A 1 88 ? 9.676 41.859 49.564 1.00 15.00 88 ALA A C 1
ATOM 644 O O . ALA A 1 88 ? 10.655 42.143 50.257 1.00 15.05 88 ALA A O 1
ATOM 646 N N . SER A 1 89 ? 9.009 40.716 49.694 1.00 14.63 89 SER A N 1
ATOM 647 C CA . SER A 1 89 ? 9.399 39.722 50.693 1.00 14.10 89 SER A CA 1
ATOM 648 C C . SER A 1 89 ? 10.863 39.330 50.549 1.00 13.81 89 SER A C 1
ATOM 649 O O . SER A 1 89 ? 11.361 39.156 49.438 1.00 14.66 89 SER A O 1
ATOM 652 N N . ASN A 1 90 ? 11.548 39.188 51.680 1.00 14.78 90 ASN A N 1
ATOM 653 C CA . ASN A 1 90 ? 12.963 38.852 51.660 1.00 13.97 90 ASN A CA 1
ATOM 654 C C . ASN A 1 90 ? 13.447 38.324 53.001 1.00 12.26 90 ASN A C 1
ATOM 655 O O . ASN A 1 90 ? 12.858 38.598 54.050 1.00 12.88 90 ASN A O 1
ATOM 660 N N . GLY A 1 91 ? 14.535 37.569 52.965 1.00 11.71 91 GLY A N 1
ATOM 661 C CA . GLY A 1 91 ? 15.077 37.056 54.203 1.00 10.75 91 GLY A CA 1
ATOM 662 C C . GLY A 1 91 ? 15.341 35.569 54.235 1.00 11.36 91 GLY A C 1
ATOM 663 O O . GLY A 1 91 ? 14.908 34.812 53.368 1.00 11.05 91 GLY A O 1
ATOM 664 N N . THR A 1 92 ? 16.059 35.171 55.277 1.00 11.59 92 THR A N 1
ATOM 665 C CA . THR A 1 92 ? 16.453 33.790 55.507 1.00 10.63 92 THR A CA 1
ATOM 666 C C . THR A 1 92 ? 15.649 33.188 56.660 1.00 11.11 92 THR A C 1
ATOM 667 O O . THR A 1 92 ? 15.500 33.811 57.716 1.00 11.21 92 THR A O 1
ATOM 671 N N . GLU A 1 93 ? 15.149 31.969 56.454 1.00 11.57 93 GLU A N 1
ATOM 672 C CA . GLU A 1 93 ? 14.361 31.274 57.465 1.00 12.10 93 GLU A CA 1
ATOM 673 C C . GLU A 1 93 ? 14.841 29.829 57.650 1.00 10.60 93 GLU A C 1
ATOM 674 O O . GLU A 1 93 ? 15.277 29.177 56.687 1.00 11.35 93 GLU A O 1
ATOM 680 N N . THR A 1 94 ? 14.743 29.343 58.888 1.00 10.58 94 THR A N 1
ATOM 681 C CA . THR A 1 94 ? 15.136 27.982 59.237 1.00 9.65 94 THR A CA 1
ATOM 682 C C . THR A 1 94 ? 13.910 27.351 59.867 1.00 9.93 94 THR A C 1
ATOM 683 O O . THR A 1 94 ? 13.336 27.922 60.786 1.00 11.80 94 THR A O 1
ATOM 687 N N . TYR A 1 95 ? 13.500 26.195 59.355 1.00 10.67 95 TYR A N 1
ATOM 688 C CA . TYR A 1 95 ? 12.321 25.497 59.861 1.00 10.33 95 TYR A CA 1
ATOM 689 C C . TYR A 1 95 ? 12.612 24.166 60.542 1.00 10.84 95 TYR A C 1
ATOM 690 O O . TYR A 1 95 ? 13.531 23.443 60.159 1.00 11.52 95 TYR A O 1
ATOM 699 N N . TYR A 1 96 ? 11.797 23.845 61.542 1.00 9.90 96 TYR A N 1
ATOM 700 C CA . TYR A 1 96 ? 11.884 22.578 62.259 1.00 10.38 96 TYR A CA 1
ATOM 701 C C . TYR A 1 96 ? 10.415 22.171 62.383 1.00 9.78 96 TYR A C 1
ATOM 702 O O . TYR A 1 96 ? 9.529 23.017 62.228 1.00 10.50 96 TYR A O 1
ATOM 711 N N . GLN A 1 97 ? 10.146 20.897 62.649 1.00 10.36 97 GLN A N 1
ATOM 712 C CA . GLN A 1 97 ? 8.762 20.444 62.808 1.00 9.71 97 GLN A CA 1
ATOM 713 C C . GLN A 1 97 ? 8.603 19.666 64.103 1.00 8.51 97 GLN A C 1
ATOM 714 O O . GLN A 1 97 ? 7.528 19.656 64.700 1.00 11.00 97 GLN A O 1
ATOM 720 N N . ARG A 1 98 ? 9.681 19.029 64.545 1.00 10.17 98 ARG A N 1
ATOM 721 C CA . ARG A 1 98 ? 9.646 18.242 65.773 1.00 9.73 98 ARG A CA 1
ATOM 722 C C . ARG A 1 98 ? 10.513 18.833 66.871 1.00 9.07 98 ARG A C 1
ATOM 723 O O . ARG A 1 98 ? 11.530 19.466 66.605 1.00 11.08 98 ARG A O 1
ATOM 731 N N . SER A 1 99 ? 10.096 18.624 68.113 1.00 10.60 99 SER A N 1
ATOM 732 C CA . SER A 1 99 ? 10.839 19.133 69.255 1.00 11.29 99 SER A CA 1
ATOM 733 C C . SER A 1 99 ? 12.305 18.703 69.227 1.00 11.82 99 SER A C 1
ATOM 734 O O . SER A 1 99 ? 13.198 19.503 69.496 1.00 14.52 99 SER A O 1
ATOM 737 N N . ALA A 1 100 ? 12.545 17.437 68.898 1.00 13.38 100 ALA A N 1
ATOM 738 C CA . ALA A 1 100 ? 13.898 16.889 68.858 1.00 13.17 100 ALA A CA 1
ATOM 739 C C . ALA A 1 100 ? 14.810 17.542 67.818 1.00 12.70 100 ALA A C 1
ATOM 740 O O . ALA A 1 100 ? 16.020 17.301 67.812 1.00 13.44 100 ALA A O 1
ATOM 742 N N . SER A 1 101 ? 14.233 18.368 66.947 1.00 11.08 101 SER A N 1
ATOM 743 C CA . SER A 1 101 ? 14.999 19.054 65.905 1.00 10.78 101 SER A CA 1
ATOM 744 C C . SER A 1 101 ? 15.310 20.508 66.259 1.00 12.42 101 SER A C 1
ATOM 745 O O . SER A 1 101 ? 16.093 21.164 65.573 1.00 12.44 101 SER A O 1
ATOM 748 N N . LYS A 1 102 ? 14.697 21.018 67.323 1.00 13.41 102 LYS A N 1
ATOM 749 C CA . LYS A 1 102 ? 14.912 22.412 67.699 1.00 13.40 102 LYS A CA 1
ATOM 750 C C . LYS A 1 102 ? 16.354 22.779 68.041 1.00 13.42 102 LYS A C 1
ATOM 751 O O . LYS A 1 102 ? 16.834 23.837 67.630 1.00 13.36 102 LYS A O 1
ATOM 757 N N . ALA A 1 103 ? 17.044 21.917 68.783 1.00 11.30 103 ALA A N 1
ATOM 758 C CA . ALA A 1 103 ? 18.428 22.196 69.161 1.00 12.05 103 ALA A CA 1
ATOM 759 C C . ALA A 1 103 ? 19.270 22.370 67.909 1.00 11.58 103 ALA A C 1
ATOM 760 O O . ALA A 1 103 ? 20.065 23.300 67.802 1.00 13.15 103 ALA A O 1
ATOM 762 N N . PHE A 1 104 ? 19.082 21.464 66.959 1.00 11.54 104 PHE A N 1
ATOM 763 C CA . PHE A 1 104 ? 19.817 21.517 65.707 1.00 11.95 104 PHE A CA 1
ATOM 764 C C . PHE A 1 104 ? 19.433 22.783 64.936 1.00 10.98 104 PHE A C 1
ATOM 765 O O . PHE A 1 104 ? 20.294 23.460 64.386 1.00 11.97 104 PHE A O 1
ATOM 773 N N . ALA A 1 105 ? 18.146 23.111 64.895 1.00 10.50 105 ALA A N 1
ATOM 774 C CA . ALA A 1 105 ? 17.724 24.319 64.188 1.00 10.68 105 ALA A CA 1
ATOM 775 C C . ALA A 1 105 ? 18.413 25.544 64.796 1.00 10.83 105 ALA A C 1
ATOM 776 O O . ALA A 1 105 ? 18.871 26.431 64.077 1.00 10.40 105 ALA A O 1
ATOM 778 N N . ASN A 1 106 ? 18.491 25.586 66.123 1.00 12.46 106 ASN A N 1
ATOM 779 C CA . ASN A 1 106 ? 19.138 26.706 66.804 1.00 13.85 106 ASN A CA 1
ATOM 780 C C . ASN A 1 106 ? 20.612 26.812 66.419 1.00 13.31 106 ASN A C 1
ATOM 781 O O . ASN A 1 106 ? 21.093 27.890 66.076 1.00 15.33 106 ASN A O 1
ATOM 786 N N . VAL A 1 107 ? 21.333 25.697 66.480 1.00 12.45 107 VAL A N 1
ATOM 787 C CA . VAL A 1 107 ? 22.749 25.716 66.126 1.00 12.78 107 VAL A CA 1
ATOM 788 C C . VAL A 1 107 ? 22.901 26.055 64.646 1.00 12.54 107 VAL A C 1
ATOM 789 O O . VAL A 1 107 ? 23.691 26.924 64.279 1.00 12.55 107 VAL A O 1
ATOM 793 N N . MET A 1 108 ? 22.135 25.381 63.794 1.00 11.02 108 MET A N 1
ATOM 794 C CA . MET A 1 108 ? 22.214 25.647 62.361 1.00 11.67 108 MET A CA 1
ATOM 795 C C . MET A 1 108 ? 21.991 27.127 62.053 1.00 11.48 108 MET A C 1
ATOM 796 O O . MET A 1 108 ? 22.788 27.753 61.356 1.00 11.67 108 MET A O 1
ATOM 801 N N . HIS A 1 109 ? 20.913 27.691 62.581 1.00 11.86 109 HIS A N 1
ATOM 802 C CA . HIS A 1 109 ? 20.601 29.094 62.328 1.00 11.84 109 HIS A CA 1
ATOM 803 C C . HIS A 1 109 ? 21.725 30.021 62.780 1.00 12.06 109 HIS A C 1
ATOM 804 O O . HIS A 1 109 ? 22.005 31.026 62.135 1.00 12.40 109 HIS A O 1
ATOM 811 N N . LYS A 1 110 ? 22.360 29.673 63.895 1.00 12.44 110 LYS A N 1
ATOM 812 C CA . LYS A 1 110 ? 23.457 30.464 64.453 1.00 11.84 110 LYS A CA 1
ATOM 813 C C . LYS A 1 110 ? 24.570 30.722 63.432 1.00 12.56 110 LYS A C 1
ATOM 814 O O . LYS A 1 110 ? 25.130 31.818 63.370 1.00 14.98 110 LYS A O 1
ATOM 820 N N . TYR A 1 111 ? 24.885 29.719 62.622 1.00 12.85 111 TYR A N 1
ATOM 821 C CA . TYR A 1 111 ? 25.948 29.868 61.629 1.00 14.41 111 TYR A CA 1
ATOM 822 C C . TYR A 1 111 ? 25.441 30.125 60.221 1.00 14.56 111 TYR A C 1
ATOM 823 O O . TYR A 1 111 ? 26.086 30.807 59.419 1.00 15.27 111 TYR A O 1
ATOM 832 N N . PHE A 1 112 ? 24.273 29.576 59.930 1.00 14.18 112 PHE A N 1
ATOM 833 C CA . PHE A 1 112 ? 23.652 29.712 58.623 1.00 13.99 112 PHE A CA 1
ATOM 834 C C . PHE A 1 112 ? 23.125 31.125 58.339 1.00 14.26 112 PHE A C 1
ATOM 835 O O . PHE A 1 112 ? 23.467 31.733 57.322 1.00 12.97 112 PHE A O 1
ATOM 843 N N . ALA A 1 113 ? 22.305 31.648 59.244 1.00 14.40 113 ALA A N 1
ATOM 844 C CA . ALA A 1 113 ? 21.710 32.967 59.064 1.00 15.26 113 ALA A CA 1
ATOM 845 C C . ALA A 1 113 ? 22.698 34.106 58.795 1.00 14.49 113 ALA A C 1
ATOM 846 O O . ALA A 1 113 ? 22.552 34.840 57.819 1.00 15.07 113 ALA A O 1
ATOM 848 N N . PRO A 1 114 ? 23.713 34.276 59.657 1.00 15.15 114 PRO A N 1
ATOM 849 C CA . PRO A 1 114 ? 24.682 35.357 59.438 1.00 14.80 114 PRO A CA 1
ATOM 850 C C . PRO A 1 114 ? 25.419 35.223 58.110 1.00 14.46 114 PRO A C 1
ATOM 851 O O . PRO A 1 114 ? 25.822 36.220 57.513 1.00 15.66 114 PRO A O 1
ATOM 855 N N . ALA A 1 115 ? 25.590 33.987 57.649 1.00 14.01 115 ALA A N 1
ATOM 856 C CA . ALA A 1 115 ? 26.287 33.737 56.393 1.00 14.80 115 ALA A CA 1
ATOM 857 C C . ALA A 1 115 ? 25.544 34.275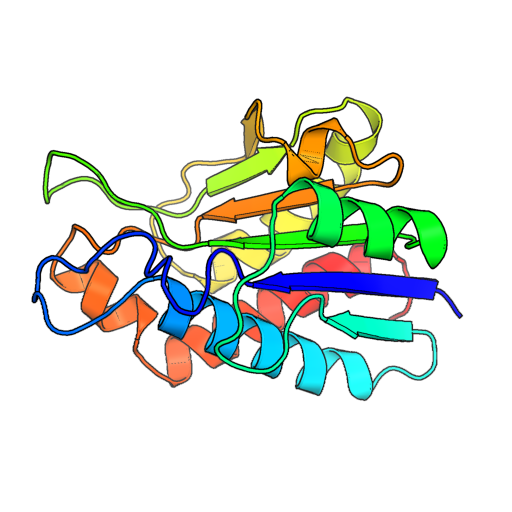 55.172 1.00 13.92 115 ALA A C 1
ATOM 858 O O . ALA A 1 115 ? 26.173 34.694 54.205 1.00 12.90 115 ALA A O 1
ATOM 860 N N . THR A 1 116 ? 24.214 34.262 55.196 1.00 14.86 116 THR A N 1
ATOM 861 C CA . THR A 1 116 ? 23.466 34.776 54.052 1.00 15.62 116 THR A CA 1
ATOM 862 C C . THR A 1 116 ? 23.540 36.299 54.025 1.00 17.31 116 THR A C 1
ATOM 863 O O . THR A 1 116 ? 23.509 36.915 52.958 1.00 17.43 116 THR A O 1
ATOM 867 N N . GLY A 1 117 ? 23.640 36.899 55.208 1.00 19.05 117 GLY A N 1
ATOM 868 C CA . GLY A 1 117 ? 23.706 38.346 55.297 1.00 19.20 117 GLY A CA 1
ATOM 869 C C . GLY A 1 117 ? 22.380 38.980 54.924 1.00 18.82 117 GLY A C 1
ATOM 870 O O . GLY A 1 117 ? 22.282 40.198 54.789 1.00 20.75 117 GLY A O 1
ATOM 871 N N . LEU A 1 118 ? 21.356 38.151 54.751 1.00 16.16 118 LEU A N 1
ATOM 872 C CA . LEU A 1 118 ? 20.030 38.639 54.395 1.00 14.63 118 LEU A CA 1
ATOM 873 C C . LEU A 1 118 ? 19.232 38.869 55.673 1.00 15.02 118 LEU A C 1
ATOM 874 O O . LEU A 1 118 ? 19.699 38.553 56.769 1.00 14.10 118 LEU A O 1
ATOM 879 N N . THR A 1 119 ? 18.032 39.420 55.540 1.00 15.74 119 THR A N 1
ATOM 880 C CA . THR A 1 119 ? 17.220 39.678 56.717 1.00 15.84 119 THR A CA 1
ATOM 881 C C . THR A 1 119 ? 16.953 38.382 57.468 1.00 17.27 119 THR A C 1
ATOM 882 O O . THR A 1 119 ? 16.480 37.401 56.893 1.00 15.65 119 THR A O 1
ATOM 886 N N . ASP A 1 120 ? 17.272 38.392 58.757 1.00 16.48 120 ASP A N 1
ATOM 887 C CA . ASP A 1 120 ? 17.085 37.227 59.608 1.00 15.64 120 ASP A CA 1
ATOM 888 C C . ASP A 1 120 ? 15.622 37.055 59.983 1.00 16.67 120 ASP A C 1
ATOM 889 O O . ASP A 1 120 ? 15.110 37.754 60.859 1.00 15.46 120 ASP A O 1
ATOM 894 N N . ARG A 1 121 ? 14.950 36.117 59.324 1.00 14.56 121 ARG A N 1
ATOM 895 C CA . ARG A 1 121 ? 13.545 35.867 59.605 1.00 15.26 121 ARG A CA 1
ATOM 896 C C . ARG A 1 121 ? 13.368 34.822 60.708 1.00 16.02 121 ARG A C 1
ATOM 897 O O . ARG A 1 121 ? 12.251 34.397 61.004 1.00 14.41 121 ARG A O 1
ATOM 905 N N . GLY A 1 122 ? 14.484 34.416 61.308 1.00 14.80 122 GLY A N 1
ATOM 906 C CA . GLY A 1 122 ? 14.458 33.472 62.411 1.00 14.18 122 GLY A CA 1
ATOM 907 C C . GLY A 1 122 ? 14.158 32.008 62.164 1.00 13.22 122 GLY A C 1
ATOM 908 O O . GLY A 1 122 ? 14.135 31.528 61.027 1.00 13.38 122 GLY A O 1
ATOM 909 N N . ILE A 1 123 ? 13.939 31.301 63.271 1.00 13.56 123 ILE A N 1
ATOM 910 C CA . ILE A 1 123 ? 13.628 29.877 63.272 1.00 12.87 123 ILE A CA 1
ATOM 911 C C . ILE A 1 123 ? 12.125 29.746 63.460 1.00 14.06 123 ILE A C 1
ATOM 912 O O . ILE A 1 123 ? 11.558 30.314 64.392 1.00 12.10 123 ILE A O 1
ATOM 917 N N . ARG A 1 124 ? 11.483 28.995 62.573 1.00 13.15 124 ARG A N 1
ATOM 918 C CA . ARG A 1 124 ? 10.035 28.846 62.627 1.00 16.12 124 ARG A CA 1
ATOM 919 C C . ARG A 1 124 ? 9.568 27.405 62.510 1.00 15.28 124 ARG A C 1
ATOM 920 O O . ARG A 1 124 ? 10.290 26.541 62.018 1.00 12.43 124 ARG A O 1
ATOM 928 N N . TYR A 1 125 ? 8.346 27.158 62.967 1.00 14.62 125 TYR A N 1
ATOM 929 C CA . TYR A 1 125 ? 7.767 25.835 62.865 1.00 12.41 125 TYR A CA 1
ATOM 930 C C . TYR A 1 125 ? 7.241 25.716 61.445 1.00 12.43 125 TYR A C 1
ATOM 931 O O . TYR A 1 125 ? 6.653 26.657 60.911 1.00 11.23 125 TYR A O 1
ATOM 940 N N . GLY A 1 126 ? 7.477 24.566 60.829 1.00 12.13 126 GLY A N 1
ATOM 941 C CA . GLY A 1 126 ? 7.002 24.340 59.480 1.00 11.39 126 GLY A CA 1
ATOM 94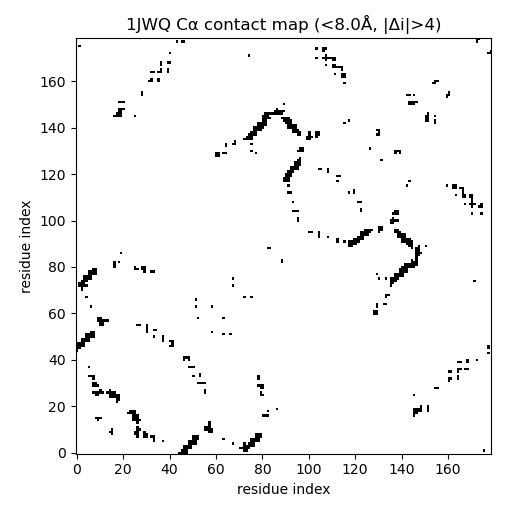2 C C . GLY A 1 126 ? 6.565 22.897 59.339 1.00 12.23 126 GLY A C 1
ATOM 943 O O . GLY A 1 126 ? 7.353 21.980 59.581 1.00 11.89 126 GLY A O 1
ATOM 944 N N . ASN A 1 127 ? 5.308 22.684 58.970 1.00 10.59 127 ASN A N 1
ATOM 945 C CA . ASN A 1 127 ? 4.806 21.332 58.801 1.00 11.99 127 ASN A CA 1
ATOM 946 C C . ASN A 1 127 ? 5.144 20.823 57.408 1.00 12.35 127 ASN A C 1
ATOM 947 O O . ASN A 1 127 ? 4.276 20.701 56.548 1.00 13.24 127 ASN A O 1
ATOM 952 N N . PHE A 1 128 ? 6.422 20.523 57.201 1.00 13.31 128 PHE A N 1
ATOM 953 C CA . PHE A 1 128 ? 6.908 20.037 55.915 1.00 11.58 128 PHE A CA 1
ATOM 954 C C . PHE A 1 128 ? 7.271 18.563 56.032 1.00 11.27 128 PHE A C 1
ATOM 955 O O . PHE A 1 128 ? 7.975 18.157 56.955 1.00 10.86 128 PHE A O 1
ATOM 963 N N . HIS A 1 129 ? 6.790 17.774 55.079 1.00 10.84 129 HIS A N 1
ATOM 964 C CA . HIS A 1 129 ? 7.009 16.334 55.057 1.00 11.25 129 HIS A CA 1
ATOM 965 C C . HIS A 1 129 ? 8.417 15.872 55.425 1.00 9.45 129 HIS A C 1
ATOM 966 O O . HIS A 1 129 ? 8.591 15.072 56.339 1.00 10.02 129 HIS A O 1
ATOM 973 N N . VAL A 1 130 ? 9.424 16.372 54.719 1.00 10.54 130 VAL A N 1
ATOM 974 C CA . VAL A 1 130 ? 10.789 15.928 54.985 1.00 9.13 130 VAL A CA 1
ATOM 975 C C . VAL A 1 130 ? 11.323 16.167 56.396 1.00 7.65 130 VAL A C 1
ATOM 976 O O . VAL A 1 130 ? 12.199 15.429 56.846 1.00 8.62 130 VAL A O 1
ATOM 980 N N . ILE A 1 131 ? 10.813 17.173 57.104 1.00 8.74 131 ILE A N 1
ATOM 981 C CA . ILE A 1 131 ? 11.293 17.406 58.465 1.00 9.05 131 ILE A CA 1
ATOM 982 C C . ILE A 1 131 ? 10.315 16.853 59.508 1.00 8.61 131 ILE A C 1
ATOM 983 O O . ILE A 1 131 ? 10.624 16.781 60.698 1.00 9.20 131 ILE A O 1
ATOM 988 N N . ARG A 1 132 ? 9.142 16.437 59.040 1.00 10.02 132 ARG A N 1
ATOM 989 C CA . ARG A 1 132 ? 8.1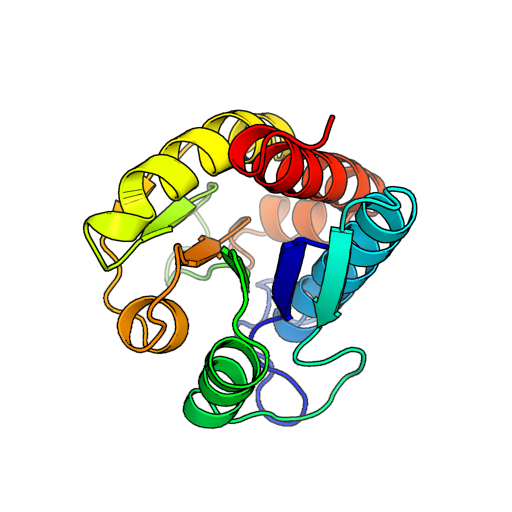15 15.872 59.910 1.00 10.07 132 ARG A CA 1
ATOM 990 C C . ARG A 1 132 ? 8.236 14.356 60.025 1.00 11.86 132 ARG A C 1
ATOM 991 O O . ARG A 1 132 ? 8.176 13.802 61.122 1.00 12.42 132 ARG A O 1
ATOM 999 N N . GLU A 1 133 ? 8.392 13.698 58.879 1.00 11.10 133 GLU A N 1
ATOM 1000 C CA . GLU A 1 133 ? 8.474 12.243 58.819 1.00 12.51 133 GLU A CA 1
ATOM 1001 C C . GLU A 1 133 ? 9.837 11.665 59.172 1.00 13.07 133 GLU A C 1
ATOM 1002 O O . GLU A 1 133 ? 9.961 10.463 59.403 1.00 12.03 133 GLU A O 1
ATOM 1008 N N . THR A 1 134 ? 10.855 12.517 59.211 1.00 12.42 134 THR A N 1
ATOM 1009 C CA . THR A 1 134 ? 12.192 12.072 59.582 1.00 13.07 134 THR A CA 1
ATOM 1010 C C . THR A 1 134 ? 12.185 11.855 61.091 1.00 12.64 134 THR A C 1
ATOM 1011 O O . THR A 1 134 ? 11.365 12.445 61.800 1.00 11.84 134 THR A O 1
ATOM 1015 N N . THR A 1 135 ? 13.087 11.009 61.581 1.00 12.89 135 THR A N 1
ATOM 1016 C CA . THR A 1 135 ? 13.152 10.719 63.010 1.00 12.66 135 THR A CA 1
ATOM 1017 C C . THR A 1 135 ? 14.403 11.265 63.685 1.00 12.10 135 THR A C 1
ATOM 1018 O O . THR A 1 135 ? 14.539 11.170 64.904 1.00 12.78 135 THR A O 1
ATOM 1022 N N . MET A 1 136 ? 15.327 11.807 62.896 1.00 10.38 136 MET A N 1
ATOM 1023 C CA . MET A 1 136 ? 16.541 12.388 63.454 1.00 10.09 136 MET A CA 1
ATOM 1024 C C . MET A 1 136 ? 16.390 13.905 63.357 1.00 9.21 136 MET A C 1
ATOM 1025 O O . MET A 1 136 ? 15.466 14.395 62.703 1.00 9.80 136 MET A O 1
ATOM 1030 N N . PRO A 1 137 ? 17.280 14.670 64.013 1.00 9.71 137 PRO A N 1
ATOM 1031 C CA . PRO A 1 137 ? 17.151 16.129 63.927 1.00 9.25 137 PRO A CA 1
ATOM 1032 C C . PRO A 1 137 ? 17.095 16.533 62.462 1.00 9.50 137 PRO A C 1
ATOM 1033 O O . PRO A 1 137 ? 17.976 16.179 61.682 1.00 8.73 137 PRO A O 1
ATOM 1037 N N . ALA A 1 138 ? 16.053 17.267 62.086 1.00 10.67 138 ALA A N 1
ATOM 1038 C CA . ALA A 1 138 ? 15.890 17.659 60.696 1.00 9.31 138 ALA A CA 1
ATOM 1039 C C . ALA A 1 138 ? 15.374 19.071 60.540 1.00 7.87 138 ALA A C 1
ATOM 1040 O O . ALA A 1 138 ? 14.397 19.464 61.174 1.00 11.06 138 ALA A O 1
ATOM 1042 N N . VAL A 1 139 ? 16.028 19.834 59.679 1.00 8.39 139 VAL A N 1
ATOM 1043 C CA . VAL A 1 139 ? 15.602 21.201 59.440 1.00 8.22 139 VAL A CA 1
ATOM 1044 C C . VAL A 1 139 ? 15.518 21.478 57.952 1.00 8.72 139 VAL A C 1
ATOM 1045 O O . VAL A 1 139 ? 16.149 20.798 57.140 1.00 9.04 139 VAL A O 1
ATOM 1049 N N . LEU A 1 140 ? 14.707 22.465 57.600 1.00 8.08 140 LEU A N 1
ATOM 1050 C CA . LEU A 1 140 ? 14.554 22.859 56.210 1.00 9.33 140 LEU A CA 1
ATOM 1051 C C . LEU A 1 140 ? 14.941 24.326 56.159 1.00 8.77 140 LEU A C 1
ATOM 1052 O O . LEU A 1 140 ? 14.427 25.147 56.920 1.00 8.70 140 LEU A O 1
ATOM 1057 N N . LEU A 1 141 ? 15.872 24.647 55.275 1.00 8.70 141 LEU A N 1
ATOM 1058 C CA . LEU A 1 141 ? 16.348 26.010 55.156 1.00 9.42 141 LEU A CA 1
ATOM 1059 C C . LEU A 1 141 ? 15.802 26.694 53.916 1.00 8.97 141 LEU A C 1
ATOM 1060 O O . LEU A 1 141 ? 15.880 26.153 52.821 1.00 10.43 141 LEU A O 1
ATOM 1065 N N . GLU A 1 142 ? 15.215 27.869 54.107 1.00 9.17 142 GLU A N 1
ATOM 1066 C CA . GLU A 1 142 ? 14.718 28.666 52.991 1.00 11.02 142 GLU A CA 1
ATOM 1067 C C . GLU A 1 142 ? 15.754 29.783 52.994 1.00 10.65 142 GLU A C 1
ATOM 1068 O O . GLU A 1 142 ? 15.648 30.746 53.751 1.00 11.35 142 GLU A O 1
ATOM 1074 N N . VAL A 1 143 ? 16.772 29.626 52.155 1.00 10.50 143 VAL A N 1
ATOM 1075 C CA . VAL A 1 143 ? 17.885 30.566 52.103 1.00 10.67 143 VAL A CA 1
ATOM 1076 C C . VAL A 1 143 ? 17.539 32.020 51.829 1.00 11.57 143 VAL A C 1
ATOM 1077 O O . VAL A 1 143 ? 18.061 32.913 52.488 1.00 11.55 143 VAL A O 1
ATOM 1081 N N . GLY A 1 144 ? 16.669 32.248 50.855 1.00 11.01 144 GLY A N 1
ATOM 1082 C CA . GLY A 1 144 ? 16.273 33.600 50.509 1.00 11.00 144 GLY A CA 1
ATOM 1083 C C . GLY A 1 144 ? 15.101 33.545 49.552 1.00 10.95 144 GLY A C 1
ATOM 1084 O O . GLY A 1 144 ? 14.673 32.456 49.166 1.00 11.75 144 GLY A O 1
ATOM 1085 N N . TYR A 1 145 ? 14.587 34.707 49.158 1.00 10.28 145 TYR A N 1
ATOM 1086 C CA . TYR A 1 145 ? 13.440 34.771 48.250 1.00 11.15 145 TYR A CA 1
ATOM 1087 C C . TYR A 1 145 ? 13.812 34.997 46.796 1.00 12.20 145 TYR A C 1
ATOM 1088 O O . TYR A 1 145 ? 14.469 35.978 46.458 1.00 12.36 145 TYR A O 1
ATOM 1097 N N . LEU A 1 146 ? 13.374 34.080 45.938 1.00 12.46 146 LEU A N 1
ATOM 1098 C CA . LEU A 1 146 ? 13.640 34.169 44.511 1.00 14.29 146 LEU A CA 1
ATOM 1099 C C . LEU A 1 146 ? 12.643 35.113 43.851 1.00 13.47 146 LEU A C 1
ATOM 1100 O O . LEU A 1 146 ? 12.772 35.437 42.673 1.00 14.01 146 LEU A O 1
ATOM 1105 N N . SER A 1 147 ? 11.646 35.535 44.623 1.00 14.41 147 SER A N 1
ATOM 1106 C CA . SER A 1 147 ? 10.607 36.438 44.136 1.00 15.56 147 SER A CA 1
ATOM 1107 C C . SER A 1 147 ? 11.019 37.905 44.246 1.00 15.09 147 SER A C 1
ATOM 1108 O O . SER A 1 147 ? 10.307 38.798 43.782 1.00 16.22 147 SER A O 1
ATOM 1111 N N . ASN A 1 148 ? 12.165 38.146 44.875 1.00 16.16 148 ASN A N 1
ATOM 1112 C CA . ASN A 1 148 ? 12.702 39.493 45.029 1.00 17.15 148 ASN A CA 1
ATOM 1113 C C . ASN A 1 148 ? 13.861 39.603 44.042 1.00 17.31 148 ASN A C 1
ATOM 1114 O O . ASN A 1 148 ? 14.770 38.780 44.052 1.00 16.93 148 ASN A O 1
ATOM 1119 N N . ALA A 1 149 ? 13.814 40.613 43.181 1.00 17.82 149 ALA A N 1
ATOM 1120 C CA . ALA A 1 149 ? 14.844 40.803 42.164 1.00 17.89 149 ALA A CA 1
ATOM 1121 C C . ALA A 1 149 ? 16.276 40.799 42.687 1.00 15.79 149 ALA A C 1
ATOM 1122 O O . ALA A 1 149 ? 17.121 40.050 42.192 1.00 16.86 149 ALA A O 1
ATOM 1124 N N . LYS A 1 150 ? 16.556 41.639 43.677 1.00 16.48 150 LYS A N 1
ATOM 1125 C CA . LYS A 1 150 ? 17.905 41.715 44.232 1.00 18.22 150 LYS A CA 1
ATOM 1126 C C . LYS A 1 150 ? 18.317 40.423 44.928 1.00 17.72 150 LYS A C 1
ATOM 1127 O O . LYS A 1 150 ? 19.429 39.930 44.735 1.00 17.57 150 LYS A O 1
ATOM 1133 N N . GLU A 1 151 ? 17.414 39.871 45.732 1.00 15.74 151 GLU A N 1
ATOM 1134 C CA . GLU A 1 151 ? 17.714 38.649 46.459 1.00 14.69 151 GLU A CA 1
ATOM 1135 C C . GLU A 1 151 ? 17.923 37.452 45.534 1.00 14.45 151 GLU A C 1
ATOM 1136 O O . GLU A 1 151 ? 18.791 36.615 45.785 1.00 13.70 151 GLU A O 1
ATOM 1142 N N . GLU A 1 152 ? 17.135 37.363 44.467 1.00 12.88 152 GLU A N 1
ATOM 1143 C CA . GLU A 1 152 ? 17.300 36.263 43.520 1.00 15.24 152 GLU A CA 1
ATOM 1144 C C . GLU A 1 152 ? 18.711 36.314 42.935 1.00 16.39 152 GLU A C 1
ATOM 1145 O O . GLU A 1 152 ? 19.397 35.297 42.851 1.00 15.50 152 GLU A O 1
ATOM 1151 N N . ALA A 1 153 ? 19.135 37.504 42.518 1.00 16.55 153 ALA A N 1
ATOM 1152 C CA . ALA A 1 153 ? 20.470 37.674 41.948 1.00 17.28 153 ALA A CA 1
ATOM 1153 C C . ALA A 1 153 ? 21.520 37.233 42.962 1.00 16.01 153 ALA A C 1
ATOM 1154 O O . ALA A 1 153 ? 22.483 36.542 42.623 1.00 16.88 153 ALA A O 1
ATOM 1156 N N . THR A 1 154 ? 21.323 37.633 44.211 1.00 16.01 154 THR A N 1
ATOM 1157 C CA . THR A 1 154 ? 22.242 37.284 45.282 1.00 16.16 154 THR A CA 1
ATOM 1158 C C . THR A 1 154 ? 22.319 35.775 45.499 1.00 15.63 154 THR A C 1
ATOM 1159 O O . THR A 1 154 ? 23.407 35.222 45.638 1.00 15.20 154 THR A O 1
ATOM 1163 N N . LEU A 1 155 ? 21.169 35.106 45.528 1.00 15.09 155 LEU A N 1
ATOM 1164 C CA . LEU A 1 155 ? 21.167 33.663 45.740 1.00 14.58 155 LEU A CA 1
ATOM 1165 C C . LEU A 1 155 ? 21.905 32.918 44.634 1.00 15.81 155 LEU A C 1
ATOM 1166 O O . LEU A 1 155 ? 22.446 31.837 44.866 1.00 15.25 155 LEU A O 1
ATOM 1171 N N . PHE A 1 156 ? 21.933 33.489 43.433 1.00 16.29 156 PHE A N 1
ATOM 1172 C CA . PHE A 1 156 ? 22.639 32.839 42.340 1.00 17.07 156 PHE A CA 1
ATOM 1173 C C . PHE A 1 156 ? 24.038 33.394 42.134 1.00 17.65 156 PHE A C 1
ATOM 1174 O O . PHE A 1 156 ? 24.661 33.167 41.098 1.00 18.95 156 PHE A O 1
ATOM 1182 N N . ASP A 1 157 ? 24.528 34.115 43.135 1.00 19.19 157 ASP A N 1
ATOM 1183 C CA . ASP A 1 157 ? 25.875 34.668 43.094 1.00 20.57 157 ASP A CA 1
ATOM 1184 C C . ASP A 1 157 ? 26.799 33.610 43.693 1.00 20.31 157 ASP A C 1
ATOM 1185 O O . ASP A 1 157 ? 26.556 33.113 44.794 1.00 17.62 157 ASP A O 1
ATOM 1190 N N . GLU A 1 158 ? 27.853 33.263 42.963 1.00 20.42 158 GLU A N 1
ATOM 1191 C CA . GLU A 1 158 ? 28.795 32.248 43.419 1.00 23.52 158 GLU A CA 1
ATOM 1192 C C . GLU A 1 158 ? 29.405 32.479 44.789 1.00 21.94 158 GLU A C 1
ATOM 1193 O O . GLU A 1 158 ? 29.476 31.554 45.597 1.00 20.81 158 GLU A O 1
ATOM 1199 N N . ASP A 1 159 ? 29.848 33.702 45.058 1.00 21.12 159 ASP A N 1
ATOM 1200 C CA . ASP A 1 159 ? 30.459 33.997 46.346 1.00 21.89 159 ASP A CA 1
ATOM 1201 C C . ASP A 1 159 ? 29.452 33.829 47.476 1.00 19.56 159 ASP A C 1
ATOM 1202 O O . ASP A 1 159 ? 29.782 33.305 48.538 1.00 19.24 159 ASP A O 1
ATOM 1207 N N . PHE A 1 160 ? 28.224 34.275 47.238 1.00 19.27 160 PHE A N 1
ATOM 1208 C CA . PHE A 1 160 ? 27.155 34.154 48.224 1.00 16.75 160 PHE A CA 1
ATOM 1209 C C . PHE A 1 160 ? 26.967 32.682 48.569 1.00 14.92 160 PHE A C 1
ATOM 1210 O O . PHE A 1 160 ? 26.964 32.304 49.740 1.00 15.25 160 PHE A O 1
ATOM 1218 N N . GLN A 1 161 ? 26.817 31.856 47.539 1.00 13.80 161 GLN A N 1
ATOM 1219 C CA . GLN A 1 161 ? 26.617 30.423 47.733 1.00 15.40 161 GLN A CA 1
ATOM 1220 C C . GLN A 1 161 ? 27.745 29.783 48.529 1.00 15.11 161 GLN A C 1
ATOM 1221 O O . GLN A 1 161 ? 27.500 29.002 49.445 1.00 13.34 161 GLN A O 1
ATOM 1227 N N . ASN A 1 162 ? 28.983 30.114 48.185 1.00 15.73 162 ASN A N 1
ATOM 1228 C CA . ASN A 1 162 ? 30.121 29.541 48.890 1.00 14.80 162 ASN A CA 1
ATOM 1229 C C . ASN A 1 162 ? 30.132 29.919 50.362 1.00 14.68 162 ASN A C 1
ATOM 1230 O O . ASN A 1 162 ? 30.422 29.091 51.222 1.00 13.80 162 ASN A O 1
ATOM 1235 N N . ARG A 1 163 ? 29.811 31.175 50.643 1.00 16.09 163 ARG A N 1
ATOM 1236 C CA . ARG A 1 163 ? 29.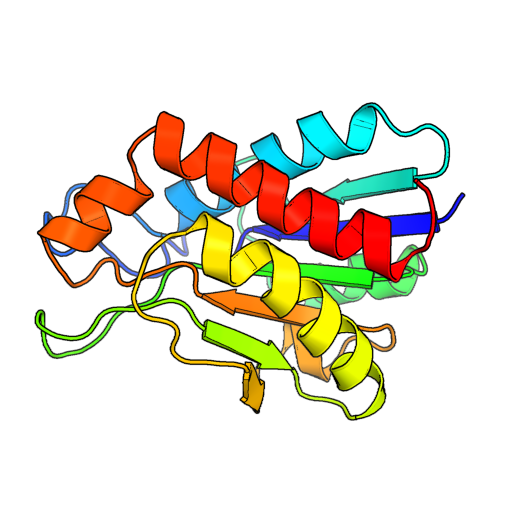782 31.679 52.007 1.00 16.96 163 ARG A CA 1
ATOM 1237 C C . ARG A 1 163 ? 28.677 30.989 52.809 1.00 15.13 163 ARG A C 1
ATOM 1238 O O . ARG A 1 163 ? 28.883 30.561 53.947 1.00 13.85 163 ARG A O 1
ATOM 1246 N N . VAL A 1 164 ? 27.504 30.882 52.197 1.00 13.70 164 VAL A N 1
ATOM 1247 C CA . VAL A 1 164 ? 26.355 30.257 52.837 1.00 12.35 164 VAL A CA 1
ATOM 1248 C C . VAL A 1 164 ? 26.572 28.760 53.008 1.00 11.11 164 VAL A C 1
ATOM 1249 O O . VAL A 1 164 ? 26.202 28.191 54.032 1.00 10.61 164 VAL A O 1
ATOM 1253 N N . ALA A 1 165 ? 27.181 28.129 52.007 1.00 11.02 165 ALA A N 1
ATOM 1254 C CA . ALA A 1 165 ? 27.455 26.700 52.074 1.00 10.66 165 ALA A CA 1
ATOM 1255 C C . ALA A 1 165 ? 28.364 26.425 53.264 1.00 11.22 165 ALA A C 1
ATOM 1256 O O . ALA A 1 165 ? 28.216 25.416 53.955 1.00 9.50 165 ALA A O 1
ATOM 1258 N N . GLN A 1 166 ? 29.314 27.323 53.502 1.00 10.90 166 GLN A N 1
ATOM 1259 C CA . GLN A 1 166 ? 30.221 27.140 54.627 1.00 11.63 166 GLN A CA 1
ATOM 1260 C C . GLN A 1 166 ? 29.450 27.305 55.927 1.00 11.91 166 GLN A C 1
ATOM 1261 O O . GLN A 1 166 ? 29.701 26.596 56.899 1.00 12.92 166 GLN A O 1
ATOM 1267 N N . GLY A 1 167 ? 28.512 28.247 55.938 1.00 11.47 167 GLY A N 1
ATOM 1268 C CA . GLY A 1 167 ? 27.711 28.476 57.126 1.00 10.87 167 GLY A CA 1
ATOM 1269 C C . GLY A 1 167 ? 26.870 27.253 57.447 1.00 11.52 167 GLY A C 1
ATOM 1270 O O . GLY A 1 167 ? 26.762 26.845 58.604 1.00 11.39 167 GLY A O 1
ATOM 1271 N N . ILE A 1 168 ? 26.270 26.665 56.419 1.00 11.25 168 ILE A N 1
ATOM 1272 C CA . ILE A 1 168 ? 25.448 25.474 56.599 1.00 10.43 168 ILE A CA 1
ATOM 1273 C C . ILE A 1 168 ? 26.329 24.326 57.090 1.00 12.34 168 ILE A C 1
ATOM 1274 O O . ILE A 1 168 ? 25.952 23.574 57.995 1.00 10.06 168 ILE A O 1
ATOM 1279 N N . ALA A 1 169 ? 27.514 24.207 56.501 1.00 12.32 169 ALA A N 1
ATOM 1280 C CA . ALA A 1 169 ? 28.449 23.165 56.900 1.00 13.42 169 ALA A CA 1
ATOM 1281 C C . ALA A 1 169 ? 28.815 23.341 58.373 1.00 12.32 169 ALA A C 1
ATOM 1282 O O . ALA A 1 169 ? 28.857 22.372 59.122 1.00 12.87 169 ALA A O 1
ATOM 1284 N N . ASP A 1 170 ? 29.075 24.579 58.787 1.00 13.74 170 ASP A N 1
ATOM 1285 C CA . ASP A 1 170 ? 29.429 24.848 60.179 1.00 13.27 170 ASP A CA 1
ATOM 1286 C C . ASP A 1 170 ? 28.285 24.445 61.112 1.00 13.38 170 ASP A C 1
ATOM 1287 O O . ASP A 1 170 ? 28.513 23.859 62.168 1.00 12.39 170 ASP A O 1
ATOM 1292 N N . GLY A 1 171 ? 27.056 24.759 60.718 1.00 12.12 171 GLY A N 1
ATOM 1293 C CA . GLY A 1 171 ? 25.913 24.399 61.538 1.00 12.16 171 GLY A CA 1
ATOM 1294 C C . GLY A 1 171 ? 25.894 22.906 61.819 1.00 11.59 171 GLY A C 1
ATOM 1295 O O . GLY A 1 171 ? 25.630 22.472 62.940 1.00 12.65 171 GLY A O 1
ATOM 1296 N N . ILE A 1 172 ? 26.187 22.114 60.794 1.00 11.64 172 ILE A N 1
ATOM 1297 C CA . ILE A 1 172 ? 26.204 20.660 60.922 1.00 11.83 172 ILE A CA 1
ATOM 1298 C C . ILE A 1 172 ? 27.399 20.193 61.743 1.00 11.32 172 ILE A C 1
ATOM 1299 O O . ILE A 1 172 ? 27.266 19.366 62.647 1.00 10.78 172 ILE A O 1
ATOM 1304 N N . THR A 1 173 ? 28.565 20.735 61.420 1.00 12.38 173 THR A N 1
ATOM 1305 C CA . THR A 1 173 ? 29.793 20.382 62.116 1.00 12.40 173 THR A CA 1
ATOM 1306 C C . THR A 1 173 ? 29.715 20.727 63.598 1.00 13.50 173 THR A C 1
ATOM 1307 O O . THR A 1 173 ? 30.092 19.923 64.451 1.00 15.32 173 THR A O 1
ATOM 1311 N N . GLU A 1 174 ? 29.227 21.924 63.901 1.00 12.21 174 GLU A N 1
ATOM 1312 C CA . GLU A 1 174 ? 29.111 22.359 65.286 1.00 13.61 174 GLU A CA 1
ATOM 1313 C C . GLU A 1 174 ? 28.105 21.514 66.051 1.00 14.00 174 GLU A C 1
ATOM 1314 O O . GLU A 1 174 ? 28.378 21.086 67.167 1.00 13.58 174 GLU A O 1
ATOM 1320 N N . TYR A 1 175 ? 26.943 21.269 65.452 1.00 13.66 175 TYR A N 1
ATOM 1321 C CA . TYR A 1 175 ? 25.917 20.477 66.122 1.00 13.55 175 TYR A CA 1
ATOM 1322 C C . TYR A 1 175 ? 26.375 19.052 66.396 1.00 14.14 175 TYR A C 1
ATOM 1323 O O . TYR A 1 175 ? 26.136 18.513 67.478 1.00 15.80 175 TY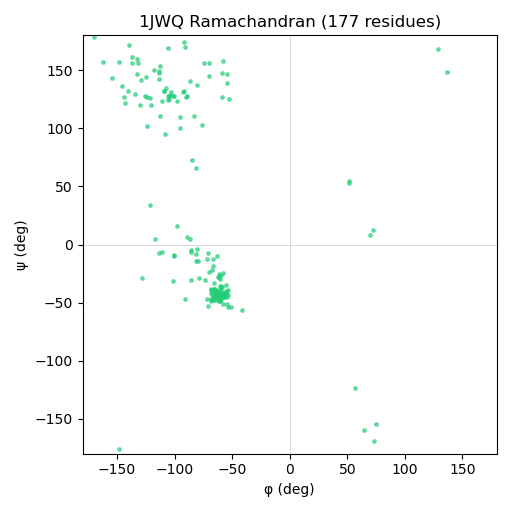R A O 1
ATOM 1332 N N . LEU A 1 176 ? 27.029 18.442 65.413 1.00 13.88 176 LEU A N 1
ATOM 1333 C CA . LEU A 1 176 ? 27.503 17.072 65.554 1.00 12.94 176 LEU A CA 1
ATOM 1334 C C . LEU A 1 176 ? 28.810 16.987 66.331 1.00 15.53 176 LEU A C 1
ATOM 1335 O O . LEU A 1 176 ? 29.311 15.896 66.598 1.00 15.11 176 LEU A O 1
ATOM 1340 N N . ASP A 1 177 ? 29.350 18.148 66.688 1.00 15.39 177 ASP A N 1
ATOM 1341 C CA . ASP A 1 177 ? 30.582 18.230 67.462 1.00 17.73 177 ASP A CA 1
ATOM 1342 C C . ASP A 1 177 ? 31.702 17.390 66.853 1.00 18.22 177 ASP A C 1
ATOM 1343 O O . ASP A 1 177 ? 32.310 16.554 67.522 1.00 19.06 177 ASP A O 1
ATOM 1348 N N . VAL A 1 178 ? 31.970 17.619 65.571 1.00 18.56 178 VAL A N 1
ATOM 1349 C CA . VAL A 1 178 ? 33.026 16.895 64.872 1.00 18.49 178 VAL A CA 1
ATOM 1350 C C . VAL A 1 178 ? 34.073 17.853 64.308 1.00 19.60 178 VAL A C 1
ATOM 1351 O O . VAL A 1 178 ? 34.643 17.607 63.245 1.00 20.86 178 VAL A O 1
ATOM 1355 N N . LYS A 1 179 ? 34.325 18.944 65.025 1.00 19.06 179 LYS A N 1
ATOM 1356 C CA . LYS A 1 179 ? 35.313 19.923 64.589 1.00 21.12 179 LYS A CA 1
ATOM 1357 C C . LYS A 1 179 ? 36.719 19.327 64.604 1.00 22.00 179 LYS A C 1
ATOM 1358 O O . LYS A 1 179 ? 36.890 18.232 65.183 1.00 22.55 179 LYS A O 1
#

Foldseek 3Di:
DAEEEEEQPFFDVGQDDQFQVNPHGFSVLSLLLLVLLCVVCVVFPVYDYHYLDNHRDGDDLVSSQCVCVVVVHQEYEYETAAEDPDLPDKAKEKEAADPQQVVLSVLLCVQQRVLLVIHHPYYYYDPDSNRPVHDHRYMYIHSIYSSHVVGVVLSPDVVSSNSNSVSNSSSVCVVVVRD

InterPro domains:
  IPR002508 N-acetylmuramoyl-L-alanine amidase, catalytic domain [PF01520] (324-493)
  IPR002508 N-acetylmuramoyl-L-alanine amidase, catalytic domain [SM00646] (385-493)
  IPR002508 N-acetylmuramoyl-L-alanine amidase, catalytic domain [cd02696] (323-493)
  IPR012854 Copper amine oxidase-like, N-terminal [PF07833] (41-139)
  IPR021731 AMIN domain [PF11741] (188-286)
  IPR036582 Copper amine oxidase-like, N-terminal domain superfamily [G3DSA:3.30.457.10] (52-129)
  IPR036582 Copper amine oxidase-like, N-terminal domain superfamily [SSF55383] (52-134)
  IPR050695 N-acetylmuramoyl-L-alanine amidase 3 [PTHR30404] (174-496)

Radius of gyration: 14.66 Å; Cα contacts (8 Å, |Δi|>4): 409; chains: 1; bounding box: 34×39×35 Å

Solvent-accessible surface area: 7717 Å² total; per-residue (Å²): 158,74,16,0,0,0,1,0,1,42,0,31,170,53,26,21,21,75,4,87,66,77,85,39,101,6,29,71,0,0,28,30,0,0,65,42,0,52,73,49,3,71,156,27,110,110,12,78,29,33,19,18,7,64,82,75,68,66,43,105,93,62,29,6,10,141,45,0,55,108,70,160,7,56,0,0,0,0,0,21,3,28,56,38,96,56,61,74,29,52,0,0,2,0,30,36,34,47,94,68,0,94,54,0,0,82,40,0,17,133,64,0,8,96,13,3,62,36,78,90,71,21,62,95,119,4,87,75,50,5,0,75,82,2,104,15,25,0,0,9,0,21,0,0,14,0,12,29,65,175,12,4,67,46,0,52,64,98,103,2,7,68,118,0,0,78,5,0,1,47,0,0,21,50,66,9,108,7,157

Nearest PDB structures (foldseek):
  1jwq-assembly1_A  TM=1.006E+00  e=6.487E-40  Paenibacillus polymyxa
  5emi-assembly1_A  TM=9.550E-01  e=3.144E-22  Nostoc punctiforme PCC 73102
  7tj4-assembly2_D  TM=9.522E-01  e=5.684E-19  Staphylococcus aureus
  8c0j-assembly1_A  TM=8.892E-01  e=1.185E-17  Citrobacter rodentium
  4bin-assembly1_A  TM=8.832E-01  e=4.929E-17  Escherichia coli K-12

CATH classification: 3.40.630.40

B-factor: mean 17.35, std 7.82, range [6.2, 56.83]

Secondary structure (DSSP, 8-state):
-EEEEEEE--BTTB--SBPTTSS-BHHHHHHHHHHHHHHHHHT-TTEEEEES-SSS----HHHHHHHHHHTT-SEEEEEEEE--SSTT---EEEEE-SGGGHHHHHHHHHHHHHHH-S-EEEEEE---HHHHS-SS-EEEEEEEETTSHHHHHHHT-HHHHHHHHHHHHHHHHHHHT--

Organism: Paenibacillus polymyxa (NCBI:txid1406)